Protein AF-A0A1F4B7Y0-F1 (afdb_monomer)

Secondary structure (DSSP, 8-state):
--HHHHHHHHHHHHHHHHHHHHHHHHHHTT-TTS---HHHHHHHHHHHHHHIIIIIHHHIIIIIIHHHHHH-GGGHHHHHHHHHHHHHHHHHHHHHHHHHHHHHHHTTTTHHHHHHHHHHHHHHHHHHHHHIIIIIHHHHHHH--HHHHHHHHHHHTTTT-HHHHHHHHHHHHHHHHHHHHSBTTTSSBPPTTSPP-

Sequence (197 aa):
MNRAIRILRDEHRSLAAVLHGLRHLAKASQDAHARPRFEVFRAMLRYIDEFPERLHHPKEDAYLFERLAARAPETAALIESLRAEHVESPQRVRQVERALDEYERCWPLWSGPFIAVVEDYAEFHRRHMQREELEVLPAAERALTAGDWRAIEEAFAGNEDPIADLREQDLAQLYTRIVSIAPAPIGLGARWDQSPG

Radius of gyration: 18.6 Å; Cα contacts (8 Å, |Δi|>4): 177; chains: 1; bounding box: 43×29×55 Å

pLDDT: mean 93.49, std 8.86, range [43.0, 98.69]

Foldseek 3Di:
DFLLLVLLVVLLVLLLLLLVLLLVVLVVLLPLLFHDPLVLNVLSLVLNQCSCLPANVVLCLVQQLVQLCVQPVVCVVVSVVLVVLSVCLNVLSVLLVVLSVVVNVDPPPSSVVNSVSSVVSSVSSVVSSCCCNPPRVVSCVVGPDPVSSVRSNCVNVCVPPPVNVVSVVVSVVSSVVSQDCRDPPSHVHDGRNDDDD

Structure (mmCIF, N/CA/C/O backbone):
data_AF-A0A1F4B7Y0-F1
#
_entry.id   AF-A0A1F4B7Y0-F1
#
loop_
_atom_site.group_PDB
_atom_site.id
_atom_site.type_symbol
_atom_site.label_atom_id
_atom_site.label_alt_id
_atom_site.label_comp_id
_atom_site.label_asym_id
_atom_site.label_entity_id
_atom_site.label_seq_id
_atom_site.pdbx_PDB_ins_code
_atom_site.Cartn_x
_atom_site.Cartn_y
_atom_site.Cartn_z
_atom_site.occupancy
_atom_site.B_iso_or_equiv
_atom_site.auth_seq_id
_atom_site.auth_comp_id
_atom_site.auth_asym_id
_atom_site.auth_atom_id
_atom_site.pdbx_PDB_model_num
ATOM 1 N N . MET A 1 1 ? -8.414 -14.602 17.708 1.00 63.28 1 MET A N 1
ATOM 2 C CA . MET A 1 1 ? -7.979 -13.489 16.839 1.00 63.28 1 MET A CA 1
ATOM 3 C C . MET A 1 1 ? -9.212 -12.906 16.168 1.00 63.28 1 MET A C 1
ATOM 5 O O . MET A 1 1 ? -9.961 -13.673 15.570 1.00 63.28 1 MET A O 1
ATOM 9 N N . ASN A 1 2 ? -9.452 -11.605 16.348 1.00 87.06 2 ASN A N 1
ATOM 10 C CA . ASN A 1 2 ? -10.608 -10.877 15.808 1.00 87.06 2 ASN A CA 1
ATOM 11 C C . ASN A 1 2 ? -10.678 -10.989 14.264 1.00 87.06 2 ASN A C 1
ATOM 13 O O . ASN A 1 2 ? -9.632 -11.110 13.616 1.00 87.06 2 ASN A O 1
ATOM 17 N N . ARG A 1 3 ? -11.878 -11.024 13.658 1.00 92.25 3 ARG A N 1
ATOM 18 C CA . ARG A 1 3 ? -12.019 -11.181 12.196 1.00 92.25 3 ARG A CA 1
ATOM 19 C C . ARG A 1 3 ? -11.550 -9.934 11.444 1.00 92.25 3 ARG A C 1
ATOM 21 O O . ARG A 1 3 ? -10.865 -10.108 10.443 1.00 92.25 3 ARG A O 1
ATOM 28 N N . ALA A 1 4 ? -11.832 -8.730 11.937 1.00 92.94 4 ALA A N 1
ATOM 29 C CA . ALA A 1 4 ? -11.382 -7.484 11.314 1.00 92.94 4 ALA A CA 1
ATOM 30 C C . ALA A 1 4 ? -9.850 -7.394 11.271 1.00 92.94 4 ALA A C 1
ATOM 32 O O . ALA A 1 4 ? -9.280 -7.098 10.230 1.00 92.94 4 ALA A O 1
ATOM 33 N N . ILE A 1 5 ? -9.173 -7.781 12.360 1.00 94.88 5 ILE A N 1
ATOM 34 C CA . ILE A 1 5 ? -7.700 -7.854 12.407 1.00 94.88 5 ILE A CA 1
ATOM 35 C C . ILE A 1 5 ? -7.143 -8.813 11.347 1.00 94.88 5 ILE A C 1
ATOM 37 O O . ILE A 1 5 ? -6.091 -8.556 10.766 1.00 94.88 5 ILE A O 1
ATOM 41 N N . ARG A 1 6 ? -7.821 -9.943 11.105 1.00 95.00 6 ARG A N 1
ATOM 42 C CA . ARG A 1 6 ? -7.417 -10.864 10.035 1.00 95.00 6 ARG A CA 1
ATOM 43 C C . ARG A 1 6 ? -7.575 -10.220 8.666 1.00 95.00 6 ARG A C 1
ATOM 45 O O . ARG A 1 6 ? -6.632 -10.288 7.898 1.00 95.00 6 ARG A O 1
ATOM 52 N N . ILE A 1 7 ? -8.715 -9.583 8.402 1.00 93.19 7 ILE A N 1
ATOM 53 C CA . ILE A 1 7 ? -8.966 -8.890 7.132 1.00 93.19 7 ILE A CA 1
ATOM 54 C C . ILE A 1 7 ? -7.867 -7.848 6.880 1.00 93.19 7 ILE A C 1
ATOM 56 O O . ILE A 1 7 ? -7.184 -7.960 5.872 1.00 93.19 7 ILE A O 1
ATOM 60 N N . LEU A 1 8 ? -7.586 -6.960 7.840 1.00 94.50 8 LEU A N 1
ATOM 61 C CA . LEU A 1 8 ? -6.505 -5.964 7.736 1.00 94.50 8 LEU A CA 1
ATOM 62 C C . LEU A 1 8 ? -5.151 -6.582 7.397 1.00 94.50 8 LEU A C 1
ATOM 64 O O . LEU A 1 8 ? -4.490 -6.195 6.441 1.00 94.50 8 LEU A O 1
ATOM 68 N N . ARG A 1 9 ? -4.747 -7.614 8.144 1.00 95.88 9 ARG A N 1
ATOM 69 C CA . ARG A 1 9 ? -3.474 -8.297 7.887 1.00 95.88 9 ARG A CA 1
ATOM 70 C C . ARG A 1 9 ? -3.445 -8.987 6.527 1.00 95.88 9 ARG A C 1
ATOM 72 O O . ARG A 1 9 ? -2.370 -9.169 5.962 1.00 95.88 9 ARG A O 1
ATOM 79 N N . ASP A 1 10 ? -4.577 -9.463 6.026 1.00 95.25 10 ASP A N 1
ATOM 80 C CA . ASP A 1 10 ? -4.673 -10.095 4.709 1.00 95.25 10 ASP A CA 1
ATOM 81 C C . ASP A 1 10 ? -4.554 -9.038 3.593 1.00 95.25 10 ASP A C 1
ATOM 83 O O . ASP A 1 10 ? -3.842 -9.260 2.605 1.00 95.25 10 ASP A O 1
ATOM 87 N N . GLU A 1 11 ? -5.163 -7.867 3.792 1.00 95.25 11 GLU A N 1
ATOM 88 C CA . GLU A 1 11 ? -5.025 -6.684 2.935 1.00 95.25 11 GLU A CA 1
ATOM 89 C C . GLU A 1 11 ? -3.561 -6.198 2.899 1.00 95.25 11 GLU A C 1
ATOM 91 O O . GLU A 1 11 ? -2.975 -6.112 1.814 1.00 95.25 11 GLU A O 1
ATOM 96 N N . HIS A 1 12 ? -2.913 -6.030 4.061 1.00 97.50 12 HIS A N 1
ATOM 97 C CA . HIS A 1 12 ? -1.488 -5.674 4.166 1.00 97.50 12 HIS A CA 1
ATOM 98 C C . HIS A 1 12 ? -0.581 -6.663 3.443 1.00 97.50 12 HIS A C 1
ATOM 100 O O . HIS A 1 12 ? 0.327 -6.267 2.712 1.00 97.50 12 HIS A O 1
ATOM 106 N N . ARG A 1 13 ? -0.812 -7.972 3.613 1.00 96.94 13 ARG A N 1
ATOM 107 C CA . ARG A 1 13 ? -0.008 -8.994 2.925 1.00 96.94 13 ARG A CA 1
ATOM 108 C C . ARG A 1 13 ? -0.146 -8.897 1.412 1.00 96.94 13 ARG A C 1
ATOM 110 O O . ARG A 1 13 ? 0.847 -9.077 0.707 1.00 96.94 13 ARG A O 1
ATOM 117 N N . SER A 1 14 ? -1.344 -8.601 0.919 1.00 95.00 14 SER A N 1
ATOM 118 C CA . SER A 1 14 ? -1.597 -8.441 -0.515 1.00 95.00 14 SER A CA 1
ATOM 11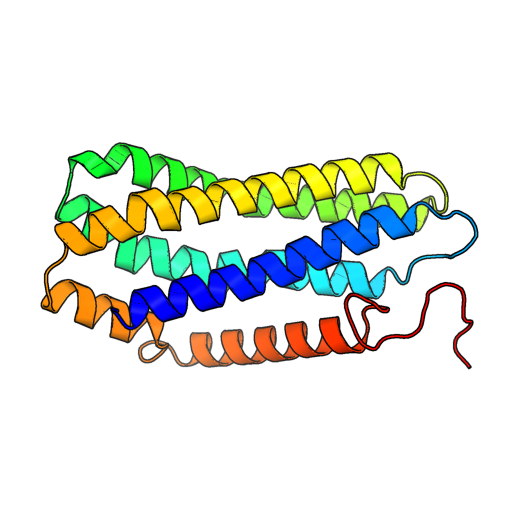9 C C . SER A 1 14 ? -0.870 -7.213 -1.068 1.00 95.00 14 SER A C 1
ATOM 121 O O . SER A 1 14 ? -0.152 -7.327 -2.066 1.00 95.00 14 SER A O 1
ATOM 123 N N . LEU A 1 15 ? -0.964 -6.070 -0.381 1.00 96.88 15 LEU A N 1
ATOM 124 C CA . LEU A 1 15 ? -0.243 -4.848 -0.747 1.00 96.88 15 LEU A CA 1
ATOM 125 C C . LEU A 1 15 ? 1.281 -5.046 -0.686 1.00 96.88 15 LEU A C 1
ATOM 127 O O . LEU A 1 15 ? 1.991 -4.744 -1.647 1.00 96.88 15 LEU A O 1
ATOM 131 N N . ALA A 1 16 ? 1.786 -5.640 0.397 1.00 97.75 16 ALA A N 1
ATOM 132 C CA . ALA A 1 16 ? 3.202 -5.945 0.577 1.00 97.75 16 ALA A CA 1
ATOM 133 C C . ALA A 1 16 ? 3.749 -6.874 -0.519 1.00 97.75 16 ALA A C 1
ATOM 135 O O . ALA A 1 16 ? 4.883 -6.685 -0.965 1.00 97.75 16 ALA A O 1
ATOM 136 N N . ALA A 1 17 ? 2.960 -7.844 -0.993 1.00 97.44 17 ALA A N 1
ATOM 137 C CA . ALA A 1 17 ? 3.357 -8.728 -2.087 1.00 97.44 17 ALA A CA 1
ATOM 138 C C . ALA A 1 17 ? 3.542 -7.962 -3.409 1.00 97.44 17 ALA A C 1
ATOM 140 O O . ALA A 1 17 ? 4.557 -8.149 -4.087 1.00 97.44 17 ALA A O 1
ATOM 141 N N . VAL A 1 18 ? 2.613 -7.062 -3.756 1.00 98.25 18 VAL A N 1
ATOM 142 C CA . VAL A 1 18 ? 2.733 -6.238 -4.973 1.00 98.25 18 VAL A CA 1
ATOM 143 C C . VAL A 1 18 ? 3.900 -5.258 -4.857 1.00 98.25 18 VAL A C 1
ATOM 145 O O . VAL A 1 18 ? 4.694 -5.157 -5.790 1.00 98.25 18 VAL A O 1
ATOM 148 N N . LEU A 1 19 ? 4.075 -4.606 -3.703 1.00 98.38 19 LEU A N 1
ATOM 149 C CA . LEU A 1 19 ? 5.217 -3.722 -3.436 1.00 98.38 19 LEU A CA 1
ATOM 150 C C . LEU A 1 19 ? 6.555 -4.462 -3.540 1.00 98.38 19 LEU A C 1
ATOM 152 O O . LEU A 1 19 ? 7.506 -3.959 -4.141 1.00 98.38 19 LEU A O 1
ATOM 156 N N . HIS A 1 20 ? 6.638 -5.670 -2.982 1.00 98.06 20 HIS A N 1
ATOM 157 C CA . HIS A 1 20 ? 7.825 -6.511 -3.093 1.00 98.06 20 HIS A CA 1
ATOM 158 C C . HIS A 1 20 ? 8.133 -6.852 -4.555 1.00 98.06 20 HIS A C 1
ATOM 160 O O . HIS A 1 20 ? 9.273 -6.690 -4.999 1.00 98.06 20 HIS A O 1
ATOM 166 N N . GLY A 1 21 ? 7.115 -7.270 -5.313 1.00 97.94 21 GLY A N 1
ATOM 167 C CA . GLY A 1 21 ? 7.251 -7.548 -6.738 1.00 97.94 21 GLY A CA 1
ATOM 168 C C . GLY A 1 21 ? 7.694 -6.322 -7.535 1.00 97.94 21 GLY A C 1
ATOM 169 O O . GLY A 1 21 ? 8.621 -6.423 -8.335 1.00 97.94 21 GLY A O 1
ATOM 170 N N . LEU A 1 22 ? 7.102 -5.155 -7.271 1.00 98.50 22 LEU A N 1
ATOM 171 C CA . LEU A 1 22 ? 7.456 -3.898 -7.927 1.00 98.50 22 LEU A CA 1
ATOM 172 C C . LEU A 1 22 ? 8.929 -3.543 -7.694 1.00 98.50 22 LEU A C 1
ATOM 174 O O . LEU A 1 22 ? 9.648 -3.280 -8.656 1.00 98.50 22 LEU A O 1
ATOM 178 N N . ARG A 1 23 ? 9.408 -3.606 -6.445 1.00 98.44 23 ARG A N 1
ATOM 179 C CA . ARG A 1 23 ? 10.827 -3.381 -6.108 1.00 98.44 23 ARG A CA 1
ATOM 180 C C . ARG A 1 23 ? 11.751 -4.360 -6.819 1.00 98.44 23 ARG A C 1
ATOM 182 O O . ARG A 1 23 ? 12.793 -3.966 -7.343 1.00 98.44 23 ARG A O 1
ATOM 189 N N . HIS A 1 24 ? 11.384 -5.641 -6.822 1.00 97.69 24 HIS A N 1
ATOM 190 C CA . HIS A 1 24 ? 12.176 -6.685 -7.462 1.00 97.69 24 HIS A CA 1
ATOM 191 C C . HIS A 1 24 ? 12.304 -6.435 -8.967 1.00 97.69 24 HIS A C 1
ATOM 193 O O . HIS A 1 24 ? 13.414 -6.427 -9.499 1.00 97.69 24 HIS A O 1
ATOM 199 N N . LEU A 1 25 ? 11.183 -6.177 -9.643 1.00 97.38 25 LEU A N 1
ATOM 200 C CA . LEU A 1 25 ? 11.169 -5.904 -11.076 1.00 97.38 25 LEU A CA 1
ATOM 201 C C . LEU A 1 25 ? 11.864 -4.579 -11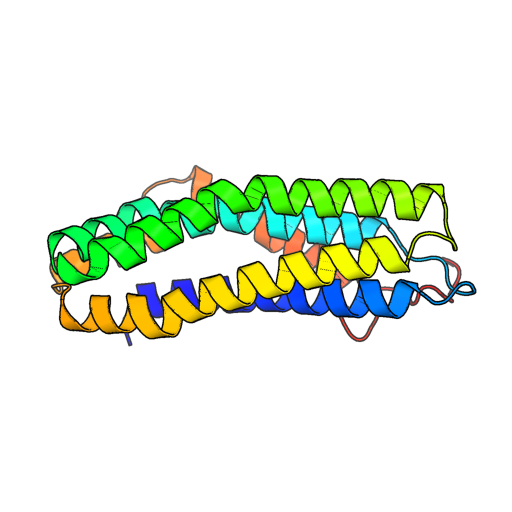.403 1.00 97.38 25 LEU A C 1
ATOM 203 O O . LEU A 1 25 ? 12.652 -4.537 -12.341 1.00 97.38 25 LEU A O 1
ATOM 207 N N . ALA A 1 26 ? 11.667 -3.519 -10.618 1.00 97.56 26 ALA A N 1
ATOM 208 C CA . ALA A 1 26 ? 12.376 -2.258 -10.829 1.00 97.56 26 ALA A CA 1
ATOM 209 C C . ALA A 1 26 ? 13.897 -2.475 -10.795 1.00 97.56 26 ALA A C 1
ATOM 211 O O . ALA A 1 26 ? 14.600 -2.052 -11.710 1.00 97.56 26 ALA A O 1
ATOM 212 N N . LYS A 1 27 ? 14.411 -3.231 -9.819 1.00 96.81 27 LYS A N 1
ATOM 213 C CA . LYS A 1 27 ? 15.839 -3.587 -9.761 1.00 96.81 27 LYS A CA 1
ATOM 214 C C . LYS A 1 27 ? 16.283 -4.440 -10.944 1.00 96.81 27 LYS A C 1
ATOM 216 O O . LYS A 1 27 ? 17.338 -4.174 -11.508 1.00 96.81 27 LYS A O 1
ATOM 221 N N . ALA A 1 28 ? 15.495 -5.436 -11.342 1.00 94.75 28 ALA A N 1
ATOM 222 C CA . ALA A 1 28 ? 15.808 -6.261 -12.509 1.00 94.75 28 ALA A CA 1
ATOM 223 C C . ALA A 1 28 ? 15.838 -5.439 -13.811 1.00 94.75 28 ALA A C 1
ATOM 225 O O . ALA A 1 28 ? 16.605 -5.755 -14.716 1.00 94.75 28 ALA A O 1
ATOM 226 N N . SER A 1 29 ? 15.034 -4.372 -13.902 1.00 94.56 29 SER A N 1
ATOM 227 C CA . SER A 1 29 ? 14.884 -3.558 -15.118 1.00 94.56 29 SER A CA 1
ATOM 228 C C . SER A 1 29 ? 16.143 -2.790 -15.513 1.00 94.56 29 SER A C 1
ATOM 230 O O . SER A 1 29 ? 16.285 -2.384 -16.661 1.00 94.56 29 SER A O 1
ATOM 232 N N . GLN A 1 30 ? 17.105 -2.643 -14.598 1.00 93.88 30 GLN A N 1
ATOM 233 C CA . GLN A 1 30 ? 18.372 -1.972 -14.888 1.00 93.88 30 GLN A CA 1
ATOM 234 C C . GLN A 1 30 ? 19.226 -2.674 -15.959 1.00 93.88 30 GLN A C 1
ATOM 236 O O . GLN A 1 30 ? 20.173 -2.064 -16.453 1.00 93.88 30 GLN A O 1
ATOM 241 N N . ASP A 1 31 ? 18.923 -3.930 -16.310 1.00 92.50 31 ASP A N 1
ATOM 242 C CA . ASP A 1 31 ? 19.586 -4.629 -17.411 1.00 92.50 31 ASP A CA 1
ATOM 243 C C . ASP A 1 31 ? 19.258 -3.966 -18.762 1.00 92.50 31 ASP A C 1
ATOM 245 O O . ASP A 1 31 ? 18.151 -4.065 -19.295 1.00 92.50 31 ASP A O 1
ATOM 249 N N . ALA A 1 32 ? 20.258 -3.304 -19.345 1.00 89.38 32 ALA A N 1
ATOM 250 C CA . ALA A 1 32 ? 20.135 -2.601 -20.618 1.00 89.38 32 ALA A CA 1
ATOM 251 C C . ALA A 1 32 ? 19.923 -3.533 -21.828 1.00 89.38 32 ALA A C 1
ATOM 253 O O . ALA A 1 32 ? 19.604 -3.049 -22.915 1.00 89.38 32 ALA A O 1
ATOM 254 N N . HIS A 1 33 ? 20.092 -4.848 -21.667 1.00 90.44 33 HIS A N 1
ATOM 255 C CA . HIS A 1 33 ? 19.902 -5.834 -22.733 1.00 90.44 33 HIS A CA 1
ATOM 256 C C . HIS A 1 33 ? 18.503 -6.461 -22.743 1.00 90.44 33 HIS A C 1
ATOM 258 O O . HIS A 1 33 ? 18.129 -7.085 -23.736 1.00 90.44 33 HIS A O 1
ATOM 264 N N . ALA A 1 34 ? 17.713 -6.269 -21.684 1.00 89.69 34 ALA A N 1
ATOM 265 C CA . ALA A 1 34 ? 16.386 -6.854 -21.541 1.00 89.69 34 ALA A CA 1
ATOM 266 C C . ALA A 1 34 ? 15.347 -5.749 -21.316 1.00 89.69 34 ALA A C 1
ATOM 268 O O . ALA A 1 34 ? 15.133 -5.290 -20.194 1.00 89.69 34 ALA A O 1
ATOM 269 N N . ARG A 1 35 ? 14.686 -5.306 -22.395 1.00 92.81 35 ARG A N 1
ATOM 270 C CA . ARG A 1 35 ? 13.691 -4.231 -22.300 1.00 92.81 35 ARG A CA 1
ATOM 271 C C . ARG A 1 35 ? 12.516 -4.662 -21.411 1.00 92.81 35 ARG A C 1
ATOM 273 O O . ARG A 1 35 ? 11.850 -5.644 -21.746 1.00 92.81 35 ARG A O 1
ATOM 280 N N . PRO A 1 36 ? 12.204 -3.925 -20.330 1.00 93.81 36 PRO A N 1
ATOM 281 C CA . PRO A 1 36 ? 11.102 -4.281 -19.458 1.00 93.81 36 PRO A CA 1
ATOM 282 C C . PRO A 1 36 ? 9.755 -4.197 -20.162 1.00 93.81 36 PRO A C 1
ATOM 284 O O . PRO A 1 36 ? 9.511 -3.336 -21.009 1.00 93.81 36 PRO A O 1
ATOM 287 N N . ARG A 1 37 ? 8.845 -5.065 -19.732 1.00 93.88 37 ARG A N 1
ATOM 288 C CA . ARG A 1 37 ? 7.422 -4.990 -20.063 1.00 93.88 37 ARG A CA 1
ATOM 289 C C . ARG A 1 37 ? 6.742 -3.946 -19.179 1.00 93.88 37 ARG A C 1
ATOM 291 O O . ARG A 1 37 ? 6.296 -4.252 -18.071 1.00 93.88 37 ARG A O 1
ATOM 298 N N . PHE A 1 38 ? 6.727 -2.695 -19.638 1.00 95.88 38 PHE A N 1
ATOM 299 C CA . PHE A 1 38 ? 6.224 -1.543 -18.879 1.00 95.88 38 PHE A CA 1
ATOM 300 C C . PHE A 1 38 ? 4.738 -1.650 -18.504 1.00 95.88 38 PHE A C 1
ATOM 302 O O . PHE A 1 38 ? 4.304 -1.077 -17.505 1.00 95.88 38 PHE A O 1
ATOM 309 N N . GLU A 1 39 ? 3.954 -2.442 -19.234 1.00 96.56 39 GLU A N 1
ATO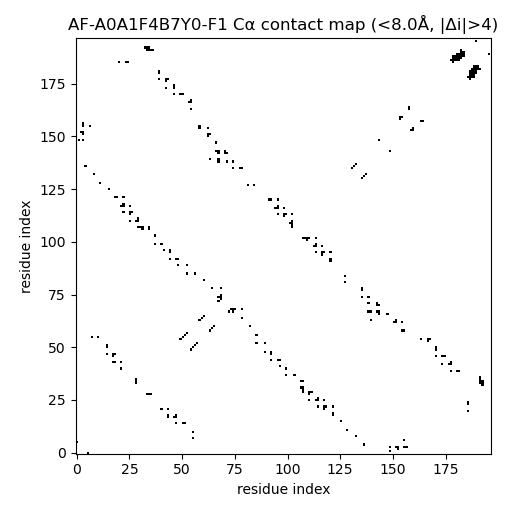M 310 C CA . GLU A 1 39 ? 2.574 -2.777 -18.885 1.00 96.56 39 GLU A CA 1
ATOM 311 C C . GLU A 1 39 ? 2.446 -3.527 -17.549 1.00 96.56 39 GLU A C 1
ATOM 313 O O . GLU A 1 39 ? 1.438 -3.363 -16.859 1.00 96.56 39 GLU A O 1
ATOM 318 N N . VAL A 1 40 ? 3.465 -4.301 -17.148 1.00 97.56 40 VAL A N 1
ATOM 319 C CA . VAL A 1 40 ? 3.497 -4.978 -15.842 1.00 97.56 40 VAL A CA 1
ATOM 320 C C . VAL A 1 40 ? 3.601 -3.940 -14.730 1.00 97.56 40 VAL A C 1
ATOM 322 O O . VAL A 1 40 ? 2.811 -3.969 -13.789 1.00 97.56 40 VAL A O 1
ATOM 325 N N . PHE A 1 41 ? 4.524 -2.983 -14.870 1.00 98.31 41 PHE A N 1
ATOM 326 C CA . PHE A 1 41 ? 4.676 -1.892 -13.911 1.00 98.31 41 PHE A CA 1
ATOM 327 C C . PHE A 1 41 ? 3.399 -1.065 -13.807 1.00 98.31 41 PHE A C 1
ATOM 329 O O . PHE A 1 41 ? 2.929 -0.835 -12.702 1.00 98.31 41 PHE A O 1
ATOM 336 N N . ARG A 1 42 ? 2.773 -0.701 -14.932 1.00 98.31 42 ARG A N 1
ATOM 337 C CA . ARG A 1 42 ? 1.493 0.028 -14.921 1.00 98.31 42 ARG A CA 1
ATOM 338 C C . ARG A 1 42 ? 0.389 -0.722 -14.181 1.00 98.31 42 ARG A C 1
ATOM 340 O O . ARG A 1 42 ? -0.350 -0.108 -13.422 1.00 98.31 42 ARG A O 1
ATOM 347 N N . ALA A 1 43 ? 0.279 -2.037 -14.377 1.00 98.25 43 ALA A N 1
ATOM 348 C CA . ALA A 1 43 ? -0.702 -2.841 -13.654 1.00 98.25 43 ALA A CA 1
ATOM 349 C C . ALA A 1 43 ? -0.431 -2.841 -12.139 1.00 98.25 43 ALA A C 1
ATOM 351 O O . ALA A 1 43 ? -1.366 -2.682 -11.358 1.00 98.25 43 ALA A O 1
ATOM 352 N N . MET A 1 44 ? 0.837 -2.962 -11.731 1.00 98.56 44 MET A N 1
ATOM 353 C CA . MET A 1 44 ? 1.243 -2.888 -10.323 1.00 98.56 44 MET A CA 1
ATOM 354 C C . MET A 1 44 ? 0.992 -1.507 -9.713 1.00 98.56 44 MET A C 1
ATOM 356 O O . MET A 1 44 ? 0.439 -1.436 -8.621 1.00 98.56 44 MET A O 1
ATOM 360 N N . LEU A 1 45 ? 1.346 -0.425 -10.416 1.00 98.19 45 LEU A N 1
ATOM 361 C CA . LEU A 1 45 ? 1.104 0.950 -9.967 1.00 98.19 45 LEU A CA 1
ATOM 362 C C . LEU A 1 45 ? -0.387 1.230 -9.799 1.00 98.19 45 LEU A C 1
ATOM 364 O O . LEU A 1 45 ? -0.795 1.760 -8.775 1.00 98.19 45 LEU A O 1
ATOM 368 N N . ARG A 1 46 ? -1.213 0.773 -10.745 1.00 97.75 46 ARG A N 1
ATOM 369 C CA . ARG A 1 46 ? -2.669 0.864 -10.621 1.00 97.75 46 ARG A CA 1
ATOM 370 C C . ARG A 1 46 ? -3.183 0.142 -9.372 1.00 97.75 46 ARG A C 1
ATOM 372 O O . ARG A 1 46 ? -4.069 0.651 -8.702 1.00 97.75 46 ARG A O 1
ATOM 379 N N . TYR A 1 47 ? -2.642 -1.034 -9.052 1.00 97.94 47 TYR A N 1
ATOM 380 C CA . TYR A 1 47 ? -3.058 -1.771 -7.859 1.00 97.94 47 TYR A CA 1
ATOM 381 C C . TYR A 1 47 ? -2.663 -1.046 -6.567 1.00 97.94 47 TYR A C 1
ATOM 383 O O . TYR A 1 47 ? -3.495 -0.922 -5.676 1.00 97.94 47 TYR A O 1
ATOM 391 N N . ILE A 1 48 ? -1.420 -0.566 -6.458 1.00 96.69 48 ILE A N 1
ATOM 392 C CA . ILE A 1 48 ? -0.938 0.119 -5.245 1.00 96.69 48 ILE A CA 1
ATOM 393 C C . ILE A 1 48 ? -1.462 1.558 -5.113 1.00 96.69 48 ILE A C 1
ATOM 395 O O . ILE A 1 48 ? -1.365 2.120 -4.034 1.00 96.69 48 ILE A O 1
ATOM 399 N N . ASP A 1 49 ? -2.020 2.145 -6.174 1.00 95.62 49 ASP A N 1
ATOM 400 C CA . ASP A 1 49 ? -2.813 3.379 -6.102 1.00 95.62 49 ASP A CA 1
ATOM 401 C C . ASP A 1 49 ? -4.250 3.074 -5.655 1.00 95.62 49 ASP A C 1
ATOM 403 O O . ASP A 1 49 ? -4.733 3.576 -4.647 1.00 95.62 49 ASP A O 1
ATOM 407 N N . GLU A 1 50 ? -4.951 2.191 -6.369 1.00 94.94 50 GLU A N 1
ATOM 408 C CA . GLU A 1 50 ? -6.384 2.011 -6.145 1.00 94.94 50 GLU A CA 1
ATOM 409 C C . GLU A 1 50 ? -6.714 1.219 -4.875 1.00 94.94 50 GLU A C 1
ATOM 411 O O . GLU A 1 50 ? -7.712 1.517 -4.221 1.00 94.94 50 GLU A O 1
ATOM 416 N N . PHE A 1 51 ? -5.928 0.198 -4.520 1.00 94.81 51 PHE A N 1
ATOM 417 C CA . PHE A 1 51 ? -6.257 -0.662 -3.382 1.00 94.81 51 PHE A CA 1
ATOM 418 C C . PHE A 1 51 ? -6.179 0.078 -2.037 1.00 94.81 51 PHE A C 1
ATOM 420 O O . PHE A 1 51 ? -7.177 0.038 -1.307 1.00 94.81 51 PHE A O 1
ATOM 427 N N . PRO A 1 52 ? -5.079 0.790 -1.704 1.00 93.88 52 PRO A N 1
ATOM 428 C CA . PRO A 1 52 ? -5.009 1.532 -0.451 1.00 93.88 52 PRO A CA 1
ATOM 429 C C . PRO A 1 52 ? -6.108 2.594 -0.353 1.00 93.88 52 PRO A C 1
ATOM 431 O O . PRO A 1 52 ? -6.880 2.616 0.600 1.00 93.88 52 PRO A O 1
ATOM 434 N N . GLU A 1 53 ? -6.262 3.404 -1.402 1.00 93.06 53 GLU A N 1
ATOM 435 C CA . GLU A 1 53 ? -7.107 4.600 -1.365 1.00 93.06 53 GLU A CA 1
ATOM 436 C C . GLU A 1 53 ? -8.608 4.310 -1.463 1.00 93.06 53 GLU A C 1
ATOM 438 O O . GLU A 1 53 ? -9.430 5.069 -0.948 1.00 93.06 53 GLU A O 1
ATOM 443 N N . ARG A 1 54 ? -9.006 3.231 -2.149 1.00 90.38 54 ARG A N 1
ATOM 444 C CA . ARG A 1 54 ? -10.431 2.947 -2.406 1.00 90.38 54 ARG A CA 1
ATOM 445 C C . ARG A 1 54 ? -11.027 1.912 -1.471 1.00 90.38 54 ARG A C 1
ATOM 447 O O . ARG A 1 54 ? -12.256 1.862 -1.370 1.00 90.38 54 ARG A O 1
ATOM 454 N N . LEU A 1 55 ? -10.192 1.073 -0.862 1.00 89.81 55 LEU A N 1
ATOM 455 C CA . LEU A 1 55 ? -10.637 -0.041 -0.032 1.00 89.81 55 LEU A CA 1
ATOM 456 C C . LEU A 1 55 ? -10.030 0.003 1.364 1.00 89.81 55 LEU A C 1
ATOM 458 O O . LEU A 1 55 ? -10.782 -0.073 2.324 1.00 89.81 55 LEU A O 1
ATOM 462 N N . HIS A 1 56 ? -8.713 0.129 1.490 1.00 93.06 56 HIS A N 1
ATOM 463 C CA . HIS A 1 56 ? -8.032 -0.076 2.767 1.00 93.06 56 HIS A CA 1
ATOM 464 C C . HIS A 1 56 ? -8.128 1.139 3.711 1.00 93.06 56 HIS A C 1
ATOM 466 O O . HIS A 1 56 ? -8.859 1.078 4.703 1.00 93.06 56 HIS A O 1
ATOM 472 N N . HIS A 1 57 ? -7.521 2.276 3.349 1.00 95.38 57 HIS A N 1
ATOM 473 C CA . HIS A 1 57 ? -7.484 3.476 4.194 1.00 95.38 57 HIS A CA 1
ATOM 474 C C . HIS A 1 57 ? -8.888 3.975 4.589 1.00 95.38 57 HIS A C 1
ATOM 476 O O . HIS A 1 57 ? -9.090 4.296 5.761 1.00 95.38 57 HIS A O 1
ATOM 482 N N . PRO A 1 58 ? -9.914 3.995 3.701 1.00 93.38 58 PRO A N 1
ATOM 483 C CA . PRO A 1 58 ? -11.256 4.420 4.105 1.00 93.38 58 PRO A CA 1
ATOM 484 C C . PRO A 1 58 ? -11.866 3.547 5.208 1.00 93.38 58 PRO A C 1
ATOM 486 O O . PRO A 1 58 ? -12.570 4.063 6.080 1.00 93.38 58 PRO A O 1
ATOM 489 N N . LYS A 1 59 ? -11.603 2.231 5.184 1.00 91.81 59 LYS A N 1
ATOM 490 C CA . LYS A 1 59 ? -12.084 1.297 6.210 1.00 91.81 59 LYS A CA 1
ATOM 491 C C . LYS A 1 59 ? -11.396 1.577 7.548 1.00 91.81 59 LYS A C 1
ATOM 493 O O . LYS A 1 59 ? -12.066 1.659 8.582 1.00 91.81 59 LYS A O 1
ATOM 498 N N . GLU A 1 60 ? -10.083 1.767 7.540 1.00 95.94 60 GLU A N 1
ATOM 499 C CA . GLU A 1 60 ? -9.313 2.080 8.745 1.00 95.94 60 GLU A CA 1
ATOM 500 C C . GLU A 1 60 ? -9.712 3.417 9.349 1.00 95.94 60 GLU A C 1
ATOM 502 O O . GLU A 1 60 ? -10.101 3.468 10.520 1.00 95.94 60 GLU A O 1
ATOM 507 N N . ASP A 1 61 ? -9.713 4.468 8.531 1.00 96.69 61 ASP A N 1
ATOM 508 C CA . ASP A 1 61 ? -10.005 5.825 8.962 1.00 96.69 61 ASP A CA 1
ATOM 509 C C . ASP A 1 61 ? -11.394 5.931 9.569 1.00 96.69 61 ASP A C 1
ATOM 511 O O . ASP A 1 61 ? -11.523 6.468 10.669 1.00 96.69 61 ASP A O 1
ATOM 515 N N . ALA A 1 62 ? -12.422 5.425 8.881 1.00 94.38 62 ALA A N 1
ATOM 516 C CA . ALA A 1 62 ? -13.813 5.617 9.284 1.00 94.38 62 ALA A CA 1
ATOM 517 C C . ALA A 1 62 ? -14.256 4.682 10.417 1.00 94.38 62 ALA A C 1
ATOM 519 O O . ALA A 1 62 ? -15.140 5.042 11.202 1.00 94.38 62 ALA A O 1
ATOM 520 N N . TYR A 1 63 ? -13.676 3.480 10.518 1.00 95.00 63 TYR A N 1
ATOM 521 C CA . TYR A 1 63 ? -14.185 2.467 11.442 1.00 95.00 63 TYR A CA 1
ATOM 522 C C . TYR A 1 63 ? -13.234 2.130 12.581 1.00 95.00 63 TYR A C 1
ATOM 524 O O . TYR A 1 63 ? -13.691 2.095 13.729 1.00 95.00 63 TYR A O 1
ATOM 532 N N . LEU A 1 64 ? -11.951 1.900 12.295 1.00 97.12 64 LEU A N 1
ATOM 533 C CA . LEU A 1 64 ? -10.968 1.510 13.304 1.00 97.12 64 LEU A CA 1
ATOM 534 C C . LEU A 1 64 ? -10.418 2.730 14.052 1.00 97.12 64 LEU A C 1
ATOM 536 O O . LEU A 1 64 ? -10.513 2.787 15.279 1.00 97.12 64 LEU A O 1
ATOM 540 N N . PHE A 1 65 ? -9.884 3.711 13.324 1.00 98.12 65 PHE A N 1
ATOM 541 C CA . PHE A 1 65 ? -9.213 4.881 13.889 1.00 98.12 65 PHE A CA 1
ATOM 542 C C . PHE A 1 65 ? -10.185 5.775 14.663 1.00 98.12 65 PHE A C 1
ATOM 544 O O . PHE A 1 65 ? -9.892 6.118 15.807 1.00 98.12 65 PHE A O 1
ATOM 551 N N . GLU A 1 66 ? -11.372 6.070 14.115 1.00 95.75 66 GLU A N 1
ATOM 552 C CA . GLU A 1 66 ? -12.406 6.841 14.833 1.00 95.75 66 GLU A CA 1
ATOM 553 C C . GLU A 1 66 ? -12.743 6.219 16.199 1.00 95.75 66 GLU A C 1
ATOM 555 O O . GLU A 1 66 ? -12.766 6.894 17.232 1.00 95.75 66 GLU A O 1
ATOM 560 N N . ARG A 1 67 ? -12.979 4.901 16.234 1.00 97.19 67 ARG A N 1
ATOM 561 C CA . ARG A 1 67 ? -13.348 4.201 17.474 1.00 97.19 67 ARG A CA 1
ATOM 562 C C . ARG A 1 67 ? -12.182 4.130 18.447 1.00 97.19 67 ARG A C 1
ATOM 564 O O . ARG A 1 67 ? -12.393 4.293 19.649 1.00 97.19 67 ARG A O 1
ATOM 571 N N . LEU A 1 68 ? -10.970 3.892 17.949 1.00 98.19 68 LEU A N 1
ATOM 572 C CA . LEU A 1 68 ? -9.785 3.839 18.794 1.00 98.19 68 LEU A CA 1
ATOM 573 C C . LEU A 1 68 ? -9.508 5.199 19.440 1.00 98.19 68 LEU A C 1
ATOM 575 O O . LEU A 1 68 ? -9.349 5.249 20.657 1.00 98.19 68 LEU A O 1
ATOM 579 N N . ALA A 1 69 ? -9.549 6.292 18.675 1.00 96.50 69 ALA A N 1
ATOM 580 C CA . ALA A 1 69 ? -9.358 7.643 19.200 1.00 96.50 69 ALA A CA 1
ATOM 581 C C . ALA A 1 69 ? -10.388 7.991 20.290 1.00 96.50 69 ALA A C 1
ATOM 583 O O . ALA A 1 69 ? -10.043 8.605 21.301 1.00 96.50 69 ALA A O 1
ATOM 584 N N . ALA A 1 70 ? -11.642 7.554 20.124 1.00 96.62 70 ALA A N 1
ATOM 585 C CA . ALA A 1 70 ? -12.701 7.780 21.106 1.00 96.62 70 ALA A CA 1
ATOM 586 C C . ALA A 1 70 ? -12.532 6.957 22.399 1.00 96.62 70 ALA A C 1
ATOM 588 O O . ALA A 1 70 ? -12.927 7.410 23.475 1.00 96.62 70 ALA A O 1
ATOM 589 N N . ARG A 1 71 ? -11.985 5.736 22.311 1.00 97.62 71 ARG A N 1
ATOM 590 C CA . ARG A 1 71 ? -11.835 4.810 23.452 1.00 97.62 71 ARG A CA 1
ATOM 591 C C . ARG A 1 71 ? -10.486 4.923 24.162 1.00 97.62 71 ARG A C 1
ATOM 593 O O . ARG A 1 71 ? -10.421 4.626 25.351 1.00 97.62 71 ARG A O 1
ATOM 600 N N . ALA A 1 72 ? -9.445 5.340 23.448 1.00 97.94 72 ALA A N 1
ATOM 601 C CA . ALA A 1 72 ? -8.075 5.487 23.928 1.00 97.94 72 ALA A CA 1
ATOM 602 C C . ALA A 1 72 ? -7.478 6.821 23.435 1.00 97.94 72 ALA A C 1
ATOM 604 O O . ALA A 1 72 ? -6.686 6.829 22.484 1.00 97.94 72 ALA A O 1
ATOM 605 N N . PRO A 1 73 ? -7.849 7.964 24.047 1.00 97.06 73 PRO A N 1
ATOM 606 C CA . PRO A 1 73 ? -7.406 9.294 23.616 1.00 97.06 73 PRO A CA 1
ATOM 607 C C . PRO A 1 73 ? -5.882 9.471 23.556 1.00 97.06 73 PRO A C 1
ATOM 609 O O . PRO A 1 73 ? -5.385 10.305 22.802 1.00 97.06 73 PRO A O 1
ATOM 612 N N . GLU A 1 74 ? -5.116 8.675 24.305 1.00 97.31 74 GLU A N 1
ATOM 613 C CA . GLU A 1 74 ? -3.652 8.646 24.249 1.00 97.31 74 GLU A CA 1
ATOM 614 C C . GLU A 1 74 ? -3.095 8.238 22.872 1.00 97.31 74 GLU A C 1
ATOM 616 O O . GLU A 1 74 ? -1.947 8.547 22.558 1.00 97.31 74 GLU A O 1
ATOM 621 N N . THR A 1 75 ? -3.903 7.583 22.031 1.00 98.12 75 THR A N 1
ATOM 622 C CA . THR A 1 75 ? -3.536 7.185 20.661 1.00 98.12 75 THR A CA 1
ATOM 623 C C . THR A 1 75 ? -3.775 8.283 19.623 1.00 98.12 75 THR A C 1
ATOM 625 O O . THR A 1 75 ? -3.368 8.125 18.473 1.00 98.12 75 THR A O 1
ATOM 628 N N . ALA A 1 76 ? -4.385 9.415 19.998 1.00 96.06 76 ALA A N 1
ATOM 629 C CA . ALA A 1 76 ? -4.807 10.448 19.049 1.00 96.06 76 ALA A CA 1
ATOM 630 C C . ALA A 1 76 ? -3.656 10.984 18.179 1.00 96.06 76 ALA A C 1
ATOM 632 O O . ALA A 1 76 ? -3.824 11.150 16.977 1.00 96.06 76 ALA A O 1
ATOM 633 N N . ALA A 1 77 ? -2.467 11.193 18.756 1.00 97.44 77 ALA A N 1
ATOM 634 C CA . ALA A 1 77 ? -1.301 11.659 18.000 1.00 97.44 77 ALA A CA 1
ATOM 635 C C . ALA A 1 77 ? -0.781 10.615 16.992 1.00 97.44 77 ALA A C 1
ATOM 637 O O . ALA A 1 77 ? -0.334 10.977 15.904 1.00 97.44 77 ALA A O 1
ATOM 638 N N . LEU A 1 78 ? -0.850 9.325 17.341 1.00 97.88 78 LEU A N 1
ATOM 639 C CA . LEU A 1 78 ? -0.507 8.224 16.436 1.00 97.88 78 LEU A CA 1
ATOM 640 C C . LEU A 1 78 ? -1.493 8.178 15.262 1.00 97.88 78 LEU A C 1
ATOM 642 O O . LEU A 1 78 ? -1.061 8.156 14.114 1.00 97.88 78 LEU A O 1
ATOM 646 N N . ILE A 1 79 ? -2.794 8.229 15.556 1.00 98.38 79 ILE A N 1
ATOM 647 C CA . ILE A 1 79 ? -3.866 8.185 14.553 1.00 98.38 79 ILE A CA 1
ATOM 648 C C . ILE A 1 79 ? -3.791 9.383 13.604 1.00 98.38 79 ILE A C 1
ATOM 650 O O . ILE A 1 79 ? -3.850 9.200 12.393 1.00 98.38 79 ILE A O 1
ATOM 654 N N . GLU A 1 80 ? -3.608 10.597 14.126 1.00 98.12 80 GLU A N 1
ATOM 655 C CA . GLU A 1 80 ? -3.484 11.798 13.290 1.00 98.12 80 GLU A CA 1
ATOM 656 C C . GLU A 1 80 ? -2.268 11.711 12.358 1.00 98.12 80 GLU A C 1
ATOM 658 O O . GLU A 1 80 ? -2.340 12.058 11.181 1.00 98.12 80 GLU A O 1
ATOM 663 N N . SER A 1 81 ? -1.150 11.182 12.861 1.00 98.38 81 SER A N 1
ATOM 664 C CA . SER A 1 81 ? 0.036 10.950 12.040 1.00 98.38 81 SER A CA 1
ATOM 665 C C . SER A 1 81 ? -0.206 9.922 10.928 1.00 98.38 81 SER A C 1
ATOM 667 O O . SER A 1 81 ? 0.318 10.127 9.838 1.00 98.38 81 SER A O 1
ATOM 669 N N . LEU A 1 82 ? -0.962 8.847 11.174 1.00 98.50 82 LEU A N 1
ATOM 670 C CA . LEU A 1 82 ? -1.287 7.840 10.153 1.00 98.50 82 LEU A CA 1
ATOM 671 C C . LEU A 1 82 ? -2.272 8.385 9.110 1.00 98.50 82 LEU A C 1
ATOM 673 O O . LEU A 1 82 ? -2.056 8.206 7.917 1.00 98.50 82 LEU A O 1
ATOM 677 N N . ARG A 1 83 ? -3.274 9.168 9.527 1.00 98.19 83 ARG A N 1
ATOM 678 C CA . ARG A 1 83 ? -4.176 9.877 8.600 1.00 98.19 83 ARG A CA 1
ATOM 679 C C . ARG A 1 83 ? -3.422 10.842 7.689 1.00 98.19 83 ARG A C 1
ATOM 681 O O . ARG A 1 83 ? -3.717 10.936 6.500 1.00 98.19 83 ARG A O 1
ATOM 688 N N . ALA A 1 84 ? -2.425 11.548 8.221 1.00 98.25 84 ALA A N 1
ATOM 689 C CA . ALA A 1 84 ? -1.566 12.398 7.403 1.00 98.25 84 ALA A CA 1
ATOM 690 C C . ALA A 1 84 ? -0.762 11.584 6.369 1.00 98.25 84 ALA A C 1
ATOM 692 O O . ALA A 1 84 ? -0.576 12.047 5.244 1.00 98.25 84 ALA A O 1
ATOM 693 N N . GLU A 1 85 ? -0.330 10.368 6.719 1.00 98.31 85 GLU A N 1
ATOM 694 C CA . GLU A 1 85 ? 0.304 9.435 5.778 1.00 98.31 85 GLU A CA 1
ATOM 695 C C . GLU A 1 85 ? -0.686 8.963 4.694 1.00 98.31 85 GLU A C 1
ATOM 697 O O . GLU A 1 85 ? -0.329 9.010 3.514 1.00 98.31 85 GLU A O 1
ATOM 702 N N . HIS A 1 86 ? -1.940 8.633 5.037 1.00 97.75 86 HIS A N 1
ATOM 703 C CA . HIS A 1 86 ? -2.990 8.331 4.046 1.00 97.75 86 HIS A CA 1
ATOM 704 C C . HIS A 1 86 ? -3.174 9.480 3.046 1.00 97.75 86 HIS A C 1
ATOM 706 O O . HIS A 1 86 ? -3.213 9.266 1.838 1.00 97.75 86 HIS A O 1
ATOM 712 N N . VAL A 1 87 ? -3.206 10.728 3.526 1.00 96.75 87 VAL A N 1
ATOM 713 C CA . VAL A 1 87 ? -3.332 11.917 2.662 1.00 96.75 87 VAL A CA 1
ATOM 714 C C . VAL A 1 87 ? -2.111 12.104 1.749 1.00 96.75 87 VAL A C 1
ATOM 716 O O . VAL A 1 87 ? -2.243 12.608 0.629 1.00 96.75 87 VAL A O 1
ATOM 719 N N . GLU A 1 88 ? -0.915 11.708 2.193 1.00 96.00 88 GLU A N 1
ATOM 720 C CA . GLU A 1 88 ? 0.316 11.811 1.402 1.00 96.00 88 GLU A CA 1
ATOM 721 C C . GLU A 1 88 ? 0.425 10.715 0.322 1.00 96.00 88 GLU A C 1
ATOM 723 O O . GLU A 1 88 ? 0.995 10.955 -0.753 1.00 96.00 88 GLU A O 1
ATOM 728 N N . SER A 1 89 ? -0.133 9.527 0.578 1.00 94.00 89 SER A N 1
ATOM 729 C CA . SER A 1 89 ? -0.000 8.326 -0.262 1.00 94.00 89 SER A CA 1
ATOM 730 C C . SER A 1 89 ? -0.283 8.571 -1.763 1.00 94.00 89 SER A C 1
ATOM 732 O O . SER A 1 89 ? 0.611 8.295 -2.584 1.00 94.00 89 SER A O 1
ATOM 734 N N . PRO A 1 90 ? -1.397 9.229 -2.167 1.00 95.06 90 PRO A N 1
ATOM 735 C CA . PRO A 1 90 ? -1.678 9.513 -3.577 1.00 95.06 90 PRO A CA 1
ATOM 736 C C . PRO A 1 90 ? -0.614 10.376 -4.264 1.00 95.06 90 PRO A C 1
ATOM 738 O O . PRO A 1 90 ? -0.372 10.271 -5.468 1.00 95.06 90 PRO A O 1
ATOM 741 N N . GLN A 1 91 ? 0.030 11.291 -3.535 1.00 96.50 91 GLN A N 1
ATOM 742 C CA . GLN A 1 91 ? 1.087 12.117 -4.117 1.00 96.50 91 GLN A CA 1
ATOM 743 C C . GLN A 1 91 ? 2.345 11.300 -4.394 1.00 96.50 91 GLN A C 1
ATOM 745 O O . GLN A 1 91 ? 3.022 11.562 -5.392 1.00 96.50 91 GLN A O 1
ATOM 750 N N . ARG A 1 92 ? 2.650 10.323 -3.539 1.00 97.19 92 ARG A N 1
ATOM 751 C CA . ARG A 1 92 ? 3.828 9.472 -3.691 1.00 97.19 92 ARG A CA 1
A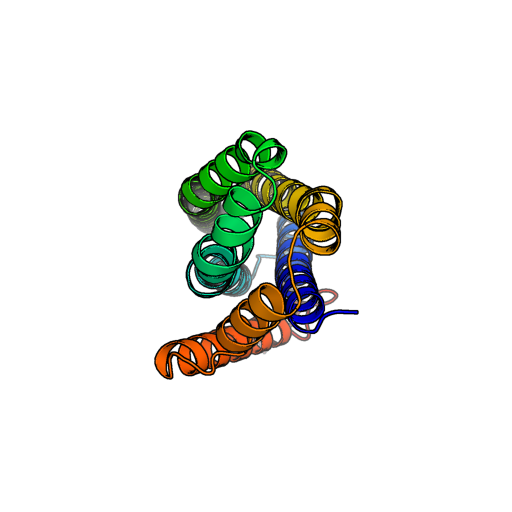TOM 752 C C . ARG A 1 92 ? 3.675 8.525 -4.877 1.00 97.19 92 ARG A C 1
ATOM 754 O O . ARG A 1 92 ? 4.605 8.439 -5.674 1.00 97.19 92 ARG A O 1
ATOM 761 N N . VAL A 1 93 ? 2.512 7.897 -5.076 1.00 96.75 93 VAL A N 1
ATOM 762 C CA . VAL A 1 93 ? 2.322 6.999 -6.235 1.00 96.75 93 VAL A CA 1
ATOM 763 C C . VAL A 1 93 ? 2.417 7.755 -7.565 1.00 96.75 93 VAL A C 1
ATOM 765 O O . VAL A 1 93 ? 3.119 7.306 -8.468 1.00 96.75 93 VAL A O 1
ATOM 768 N N . ARG A 1 94 ? 1.891 8.988 -7.639 1.00 98.12 94 ARG A N 1
ATOM 769 C CA . ARG A 1 94 ? 2.069 9.870 -8.811 1.00 98.12 94 ARG A CA 1
ATOM 770 C C . ARG A 1 94 ? 3.533 10.183 -9.132 1.00 98.12 94 ARG A C 1
ATOM 772 O O . ARG A 1 94 ? 3.867 10.450 -10.286 1.00 98.12 94 ARG A O 1
ATOM 779 N N . GLN A 1 95 ? 4.425 10.201 -8.138 1.00 98.12 95 GLN A N 1
ATOM 780 C CA . GLN A 1 95 ? 5.864 10.359 -8.391 1.00 98.12 95 GLN A CA 1
ATOM 781 C C . GLN A 1 95 ? 6.443 9.107 -9.050 1.00 98.12 95 GLN A C 1
ATOM 783 O O . GLN A 1 95 ? 7.238 9.232 -9.982 1.00 98.12 95 GLN A O 1
ATOM 788 N N . VAL A 1 96 ? 6.012 7.920 -8.612 1.00 98.50 96 VAL A N 1
ATOM 789 C CA . VAL A 1 96 ? 6.424 6.646 -9.212 1.00 98.50 96 VAL A CA 1
ATOM 790 C C . VAL A 1 96 ? 5.923 6.540 -10.654 1.00 98.50 96 VAL A C 1
ATOM 792 O O . VAL A 1 96 ? 6.694 6.167 -11.533 1.00 98.50 96 VAL A O 1
ATOM 795 N N . GLU A 1 97 ? 4.674 6.928 -10.924 1.00 98.44 97 GLU A N 1
ATOM 796 C CA . GLU A 1 97 ? 4.098 6.946 -12.278 1.00 98.44 97 GLU A CA 1
ATOM 797 C C . GLU A 1 97 ? 4.891 7.845 -13.230 1.00 98.44 97 GLU A C 1
ATOM 799 O O . GLU A 1 97 ? 5.287 7.411 -14.310 1.00 98.44 97 GLU A O 1
ATOM 804 N N . ARG A 1 98 ? 5.212 9.074 -12.806 1.00 98.38 98 ARG A N 1
ATOM 805 C CA . ARG A 1 98 ? 6.044 9.988 -13.608 1.00 98.38 98 ARG A CA 1
ATOM 806 C C . ARG A 1 98 ? 7.432 9.411 -13.870 1.00 98.38 98 ARG A C 1
ATOM 808 O O . ARG A 1 98 ? 7.946 9.534 -14.978 1.00 98.38 98 ARG A O 1
ATOM 815 N N . ALA A 1 99 ? 8.041 8.786 -12.863 1.00 98.38 99 ALA A N 1
ATOM 816 C CA . ALA A 1 99 ? 9.344 8.150 -13.018 1.00 98.38 99 ALA A CA 1
ATOM 817 C C . ALA A 1 99 ? 9.283 6.954 -13.984 1.00 98.38 99 ALA A C 1
ATOM 819 O O . ALA A 1 99 ? 10.216 6.763 -14.764 1.00 98.38 99 ALA A O 1
ATOM 820 N N . LEU A 1 100 ? 8.188 6.184 -13.972 1.00 98.56 100 LEU A N 1
ATOM 821 C CA . LEU A 1 100 ? 7.955 5.100 -14.926 1.00 98.56 100 LEU A CA 1
ATOM 822 C C . LEU A 1 100 ? 7.829 5.631 -16.359 1.00 98.56 100 LEU A C 1
ATOM 824 O O . LEU A 1 100 ? 8.455 5.080 -17.262 1.00 98.56 100 LEU A O 1
ATOM 828 N N . ASP A 1 101 ? 7.060 6.703 -16.561 1.00 98.38 101 ASP A N 1
ATOM 829 C CA . ASP A 1 101 ? 6.874 7.311 -17.882 1.00 98.38 101 ASP A CA 1
ATOM 830 C C . ASP A 1 101 ? 8.193 7.850 -18.456 1.00 98.38 101 ASP A C 1
ATOM 832 O O . ASP A 1 101 ? 8.485 7.642 -19.637 1.00 98.38 101 ASP A O 1
ATOM 836 N N . GLU A 1 102 ? 9.019 8.510 -17.634 1.00 98.19 102 GLU A N 1
ATOM 837 C CA . GLU A 1 102 ? 10.352 8.949 -18.067 1.00 98.19 102 GLU A CA 1
ATOM 838 C C . GLU A 1 102 ? 11.283 7.774 -18.355 1.00 98.19 102 GLU A C 1
ATOM 840 O O . GLU A 1 102 ? 12.027 7.799 -19.341 1.00 98.19 102 GLU A O 1
ATOM 845 N N . TYR A 1 103 ? 11.217 6.724 -17.536 1.00 97.94 103 TYR A N 1
ATOM 846 C CA . TYR A 1 103 ? 12.028 5.536 -17.743 1.00 97.94 103 TYR A CA 1
ATOM 847 C C . TYR A 1 103 ? 11.675 4.821 -19.054 1.00 97.94 103 TYR A C 1
ATOM 849 O O . TYR A 1 103 ? 12.570 4.483 -19.830 1.00 97.94 103 TYR A O 1
ATOM 857 N N . GLU A 1 104 ? 10.390 4.658 -19.369 1.00 97.56 104 GLU A N 1
ATOM 858 C CA . GLU A 1 104 ? 9.974 4.048 -20.635 1.00 97.56 104 GLU A CA 1
ATOM 859 C C . GLU A 1 104 ? 10.393 4.874 -21.851 1.00 97.56 104 GLU A C 1
ATOM 861 O O . GLU A 1 104 ? 10.858 4.318 -22.852 1.00 97.56 104 GLU A O 1
ATOM 866 N N . ARG A 1 105 ? 10.256 6.200 -21.758 1.00 97.38 105 ARG A N 1
ATOM 867 C CA . ARG A 1 105 ? 10.641 7.134 -22.820 1.00 97.38 105 ARG A CA 1
ATOM 868 C C . ARG A 1 105 ? 12.138 7.080 -23.114 1.00 97.38 105 ARG A C 1
ATOM 870 O O . ARG A 1 105 ? 12.532 7.193 -24.273 1.00 97.38 105 ARG A O 1
ATOM 877 N N . CYS A 1 106 ? 12.956 6.928 -22.073 1.00 95.62 106 CYS A N 1
ATOM 878 C CA . CYS A 1 106 ? 14.410 7.049 -22.154 1.00 95.62 106 CYS A CA 1
ATOM 879 C C . CYS A 1 106 ? 15.160 5.710 -22.088 1.00 95.62 106 CYS A C 1
ATOM 881 O O . CYS A 1 106 ? 16.390 5.722 -22.008 1.00 95.62 106 CYS A O 1
ATOM 883 N N . TRP A 1 107 ? 14.464 4.569 -22.116 1.00 93.50 107 TRP A N 1
ATOM 884 C CA . TRP A 1 107 ? 15.087 3.250 -21.985 1.00 93.50 107 TRP A CA 1
ATOM 885 C C . TRP A 1 107 ? 16.259 3.054 -22.977 1.00 93.50 107 TRP A C 1
ATOM 887 O O . TRP A 1 107 ? 16.122 3.405 -24.154 1.00 93.50 107 TRP A O 1
ATOM 897 N N . PRO A 1 108 ? 17.399 2.466 -22.552 1.00 92.44 108 PRO A N 1
ATOM 898 C CA . PRO A 1 108 ? 17.674 1.883 -21.230 1.00 92.44 108 PRO A CA 1
ATOM 899 C C . PRO A 1 108 ? 18.188 2.870 -20.166 1.00 92.44 108 PRO A C 1
ATOM 901 O O . PRO A 1 108 ? 18.535 2.450 -19.062 1.00 92.44 108 PRO A O 1
ATOM 904 N N . LEU A 1 109 ? 18.251 4.171 -20.460 1.00 93.75 109 LEU A N 1
ATOM 905 C CA . LEU A 1 109 ? 18.611 5.196 -19.474 1.00 93.75 109 LEU A CA 1
ATOM 906 C C . LEU A 1 109 ? 17.471 5.360 -18.450 1.00 93.75 109 LEU A C 1
ATOM 908 O O . LEU A 1 109 ? 16.377 4.865 -18.674 1.00 93.75 109 LEU A O 1
ATOM 912 N N . TRP A 1 110 ? 17.710 6.067 -17.340 1.00 95.31 110 TRP A N 1
ATOM 913 C CA . TRP A 1 110 ? 16.707 6.389 -16.299 1.00 95.31 110 TRP A CA 1
ATOM 914 C C . TRP A 1 110 ? 16.230 5.261 -15.362 1.00 95.31 110 TRP A C 1
ATOM 916 O O . TRP A 1 110 ? 15.437 5.532 -14.459 1.00 95.31 110 TRP A O 1
ATOM 926 N N . SER A 1 111 ? 16.778 4.046 -15.455 1.00 95.75 111 SER A N 1
ATOM 927 C CA . SER A 1 111 ? 16.469 2.971 -14.492 1.00 95.75 111 SER A CA 1
ATOM 928 C C . SER A 1 111 ? 16.813 3.354 -13.044 1.00 95.75 111 SER A C 1
ATOM 930 O O . SER A 1 111 ? 16.033 3.085 -12.137 1.00 95.75 111 SER A O 1
ATOM 932 N N . GLY A 1 112 ? 17.935 4.049 -12.816 1.00 97.62 112 GLY A N 1
ATOM 933 C CA . GLY A 1 112 ? 18.367 4.501 -11.485 1.00 97.62 112 GLY A CA 1
ATOM 934 C C . GLY A 1 112 ? 17.341 5.390 -10.760 1.00 97.62 112 GLY A C 1
ATOM 935 O O . GLY A 1 112 ? 16.901 5.018 -9.672 1.00 97.62 112 GLY A O 1
ATOM 936 N N . PRO A 1 113 ? 16.922 6.533 -11.341 1.00 97.75 113 PRO A N 1
ATOM 937 C CA . PRO A 1 113 ? 15.859 7.367 -10.778 1.00 97.75 113 PRO A CA 1
ATOM 938 C C . PRO A 1 113 ? 14.543 6.619 -10.533 1.00 97.75 113 PRO A C 1
ATOM 940 O O . PRO A 1 113 ? 13.939 6.794 -9.477 1.00 97.75 113 PRO A O 1
ATOM 943 N N . PHE A 1 114 ? 14.116 5.756 -11.462 1.00 98.38 114 PHE A N 1
ATOM 944 C CA . PHE A 1 114 ? 12.906 4.948 -11.282 1.00 98.38 114 PHE A CA 1
ATOM 945 C C . PHE A 1 114 ? 13.023 3.995 -10.083 1.00 98.38 114 PHE A C 1
ATOM 947 O O . PHE A 1 114 ? 12.139 3.971 -9.228 1.00 98.38 114 PHE A O 1
ATOM 954 N N . ILE A 1 115 ? 14.140 3.269 -9.969 1.00 98.56 115 ILE A N 1
ATOM 955 C CA . ILE A 1 115 ? 14.414 2.368 -8.840 1.00 98.56 115 ILE A CA 1
ATOM 956 C C . ILE A 1 115 ? 14.397 3.131 -7.515 1.00 98.56 115 ILE A C 1
ATOM 958 O O . ILE A 1 115 ? 13.795 2.655 -6.556 1.00 98.56 115 ILE A O 1
ATOM 962 N N . ALA A 1 116 ? 15.029 4.306 -7.454 1.00 98.56 116 ALA A N 1
ATOM 963 C CA . ALA A 1 116 ? 15.082 5.106 -6.232 1.00 98.56 116 ALA A CA 1
ATOM 964 C C . ALA A 1 116 ? 13.675 5.495 -5.746 1.00 98.56 116 ALA A C 1
ATOM 966 O O . ALA A 1 116 ? 13.335 5.254 -4.590 1.00 98.56 116 ALA A O 1
ATOM 967 N N . VAL A 1 117 ? 12.827 6.004 -6.646 1.00 98.50 117 VAL A N 1
ATOM 968 C CA . VAL A 1 117 ? 11.455 6.412 -6.303 1.00 98.50 117 VAL A CA 1
ATOM 969 C C . VAL A 1 117 ? 10.583 5.210 -5.906 1.00 98.50 117 VAL A C 1
ATOM 971 O O . VAL A 1 117 ? 9.778 5.315 -4.982 1.00 98.50 117 VAL A O 1
ATOM 974 N N . VAL A 1 118 ? 10.767 4.047 -6.544 1.00 98.69 118 VAL A N 1
ATOM 975 C CA . VAL A 1 118 ? 10.089 2.795 -6.153 1.00 98.69 118 VAL A CA 1
ATOM 976 C C . VAL A 1 118 ? 10.497 2.337 -4.749 1.00 98.69 118 VAL A C 1
ATOM 978 O O . VAL A 1 118 ? 9.641 1.913 -3.969 1.00 98.69 118 VAL A O 1
ATOM 981 N N . GLU A 1 119 ? 11.787 2.399 -4.412 1.00 98.56 119 GLU A N 1
ATOM 982 C CA . GLU A 1 119 ? 12.276 1.997 -3.089 1.00 98.56 119 GLU A CA 1
ATOM 983 C C . GLU A 1 119 ? 11.747 2.923 -1.986 1.00 98.56 119 GLU A C 1
ATOM 985 O O . GLU A 1 119 ? 11.274 2.420 -0.965 1.00 98.56 119 GLU A O 1
ATOM 990 N N . ASP A 1 120 ? 11.743 4.239 -2.216 1.00 98.44 120 ASP A N 1
ATOM 991 C CA . ASP A 1 120 ? 11.192 5.221 -1.275 1.00 98.44 120 ASP A CA 1
ATOM 992 C C . ASP A 1 120 ? 9.687 5.009 -1.048 1.00 98.44 120 ASP A C 1
ATOM 994 O O . ASP A 1 120 ? 9.218 4.995 0.094 1.00 98.44 120 ASP A O 1
ATOM 998 N N . TYR A 1 121 ? 8.923 4.788 -2.125 1.00 98.44 121 TYR A N 1
ATOM 999 C CA . TYR A 1 121 ? 7.484 4.518 -2.050 1.00 98.44 121 TYR A CA 1
ATOM 1000 C C . TYR A 1 121 ? 7.169 3.238 -1.264 1.00 98.44 121 TYR A C 1
ATOM 1002 O O . TYR A 1 121 ? 6.252 3.207 -0.437 1.00 98.44 121 TYR A O 1
ATOM 1010 N N . ALA A 1 122 ? 7.933 2.172 -1.505 1.00 98.25 122 ALA A N 1
ATOM 1011 C 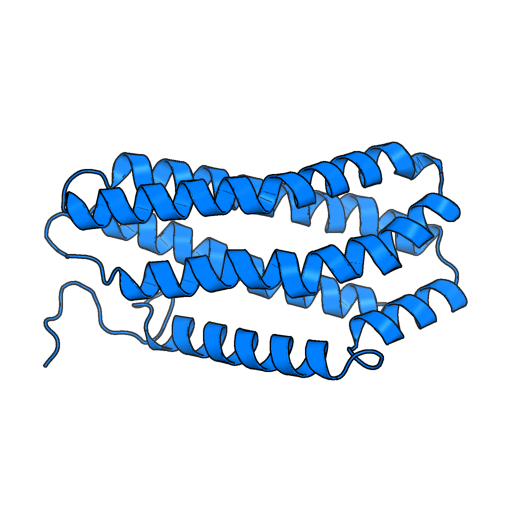CA . ALA A 1 122 ? 7.707 0.899 -0.840 1.00 98.25 122 ALA A CA 1
ATOM 1012 C C . ALA A 1 122 ? 8.151 0.907 0.630 1.00 98.25 122 ALA A C 1
ATOM 1014 O O . ALA A 1 122 ? 7.523 0.248 1.458 1.00 98.25 122 ALA A O 1
ATOM 1015 N N . GLU A 1 123 ? 9.209 1.645 0.978 1.00 98.25 123 GLU A N 1
ATOM 1016 C CA . GLU A 1 123 ? 9.628 1.814 2.373 1.00 98.25 123 GLU A CA 1
ATOM 1017 C C . GLU A 1 123 ? 8.618 2.643 3.176 1.00 98.25 123 GLU A C 1
ATOM 1019 O O . GLU A 1 123 ? 8.358 2.310 4.333 1.00 98.25 123 GLU A O 1
ATOM 1024 N N . PHE A 1 124 ? 8.008 3.664 2.564 1.00 98.25 124 PHE A N 1
ATOM 1025 C CA . PHE A 1 124 ? 6.909 4.424 3.166 1.00 98.25 124 PHE A CA 1
ATOM 1026 C C . PHE A 1 124 ? 5.750 3.502 3.576 1.00 98.25 124 PHE A C 1
ATOM 1028 O O . PHE A 1 124 ? 5.442 3.411 4.763 1.00 98.25 124 PHE A O 1
ATOM 1035 N N . HIS A 1 125 ? 5.199 2.720 2.640 1.00 97.50 125 HIS A N 1
ATOM 1036 C CA . HIS A 1 125 ? 4.093 1.796 2.931 1.00 97.50 125 HIS A CA 1
ATOM 1037 C C . HIS A 1 125 ? 4.482 0.701 3.930 1.00 97.50 125 HIS A C 1
ATOM 1039 O O . HIS A 1 125 ? 3.691 0.319 4.787 1.00 97.50 125 HIS A O 1
ATOM 1045 N N . ARG A 1 126 ? 5.723 0.198 3.866 1.00 97.69 126 ARG A N 1
ATOM 1046 C CA . ARG A 1 126 ? 6.212 -0.797 4.830 1.00 97.69 126 ARG A CA 1
ATOM 1047 C C . ARG A 1 126 ? 6.230 -0.240 6.255 1.00 97.69 126 ARG A C 1
ATOM 1049 O O . ARG A 1 126 ? 5.882 -0.963 7.185 1.00 97.69 126 ARG A O 1
ATOM 1056 N N . ARG A 1 127 ? 6.683 1.004 6.442 1.00 98.19 127 ARG A N 1
ATOM 1057 C CA . ARG A 1 127 ? 6.698 1.664 7.759 1.00 98.19 127 ARG A CA 1
ATOM 1058 C C . ARG A 1 127 ? 5.288 1.953 8.248 1.00 98.19 127 ARG A C 1
ATOM 1060 O O . ARG A 1 127 ? 5.011 1.668 9.405 1.00 98.19 127 ARG A O 1
ATOM 1067 N N . HIS A 1 128 ? 4.437 2.458 7.365 1.00 98.31 128 HIS A N 1
ATOM 1068 C CA . HIS A 1 128 ? 3.032 2.738 7.629 1.00 98.31 128 HIS A CA 1
ATOM 1069 C C . HIS A 1 128 ? 2.295 1.502 8.180 1.00 98.31 128 HIS A C 1
ATOM 1071 O O . HIS A 1 128 ? 1.960 1.471 9.365 1.00 98.31 128 HIS A O 1
ATOM 1077 N N . MET A 1 129 ? 2.239 0.412 7.402 1.00 98.19 129 MET A N 1
ATOM 1078 C CA . MET A 1 129 ? 1.597 -0.847 7.821 1.00 98.19 129 MET A CA 1
ATOM 1079 C C . MET A 1 129 ? 2.230 -1.442 9.091 1.00 98.19 129 MET A C 1
ATOM 1081 O O . MET A 1 129 ? 1.566 -2.082 9.905 1.00 98.19 129 MET A O 1
ATOM 1085 N N . GLN A 1 130 ? 3.539 -1.244 9.300 1.00 98.06 130 GLN A N 1
ATOM 1086 C CA . GLN A 1 130 ? 4.210 -1.708 10.516 1.00 98.06 130 GLN A CA 1
ATOM 1087 C C . GLN A 1 130 ? 3.717 -0.965 11.767 1.00 98.06 130 GLN A C 1
ATOM 1089 O O . GLN A 1 130 ? 3.575 -1.592 12.818 1.00 98.06 130 GLN A O 1
ATOM 1094 N N . ARG A 1 131 ? 3.465 0.344 11.675 1.00 98.50 131 ARG A N 1
ATOM 1095 C CA . ARG A 1 131 ? 2.916 1.135 12.787 1.00 98.50 131 ARG A CA 1
ATOM 1096 C C . ARG A 1 131 ? 1.489 0.706 13.101 1.00 98.50 131 ARG A C 1
ATOM 1098 O O . ARG A 1 131 ? 1.144 0.531 14.269 1.00 98.50 131 ARG A O 1
ATOM 1105 N N . GLU A 1 132 ? 0.682 0.451 12.080 1.00 98.31 132 GLU A N 1
ATOM 1106 C CA . GLU A 1 132 ? -0.667 -0.083 12.273 1.00 98.31 132 GLU A CA 1
ATOM 1107 C C . GLU A 1 132 ? -0.628 -1.430 12.989 1.00 98.31 132 GLU A C 1
ATOM 1109 O O . GLU A 1 132 ? -1.245 -1.602 14.042 1.00 98.31 132 GLU A O 1
ATOM 1114 N N . GLU A 1 133 ? 0.175 -2.374 12.497 1.00 97.88 133 GLU A N 1
ATOM 1115 C CA . GLU A 1 133 ? 0.222 -3.717 13.070 1.00 97.88 133 GLU A CA 1
ATOM 1116 C C . GLU A 1 133 ? 0.829 -3.792 14.474 1.00 97.88 133 GLU A C 1
ATOM 1118 O O . GLU A 1 133 ? 0.404 -4.637 15.270 1.00 97.88 133 GLU A O 1
ATOM 1123 N N . LEU A 1 134 ? 1.831 -2.961 14.778 1.00 98.00 134 LEU A N 1
ATOM 1124 C CA . LEU A 1 134 ? 2.586 -3.040 16.034 1.00 98.00 134 LEU A CA 1
ATOM 1125 C C . LEU A 1 134 ? 2.126 -2.044 17.099 1.00 98.00 134 LEU A C 1
ATOM 1127 O O . LEU A 1 134 ? 2.401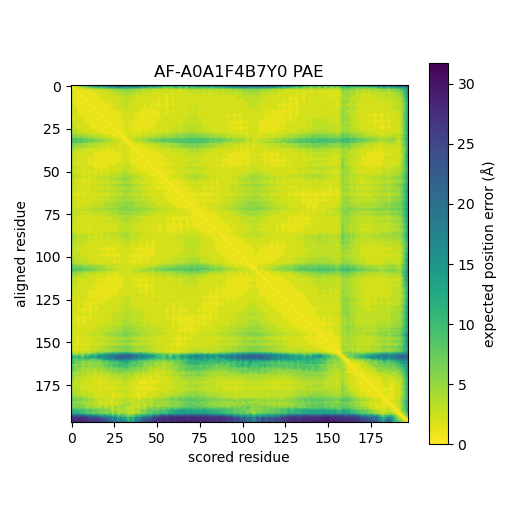 -2.264 18.280 1.00 98.00 134 LEU A O 1
ATOM 1131 N N . GLU A 1 135 ? 1.424 -0.979 16.717 1.00 98.31 135 GLU A N 1
ATOM 1132 C CA . GLU A 1 135 ? 0.996 0.074 17.642 1.00 98.31 135 GLU A CA 1
ATOM 1133 C C . GLU A 1 135 ? -0.530 0.201 17.682 1.00 98.31 135 GLU A C 1
ATOM 1135 O O . GLU A 1 135 ? -1.119 0.094 18.765 1.00 98.31 135 GLU A O 1
ATOM 1140 N N . VAL A 1 136 ? -1.183 0.347 16.522 1.00 98.25 136 VAL A N 1
ATOM 1141 C CA . VAL A 1 136 ? -2.642 0.545 16.440 1.00 98.25 136 VAL A CA 1
ATOM 1142 C C . VAL A 1 136 ? -3.400 -0.716 16.833 1.00 98.25 136 VAL A C 1
ATOM 1144 O O . VAL A 1 136 ? -4.223 -0.664 17.748 1.00 98.25 136 VAL A O 1
ATOM 1147 N N . LEU A 1 137 ? -3.130 -1.857 16.189 1.00 97.56 137 LEU A N 1
ATOM 1148 C CA . LEU A 1 137 ? -3.886 -3.089 16.443 1.00 97.56 137 LEU A CA 1
ATOM 1149 C C . LEU A 1 137 ? -3.794 -3.532 17.914 1.00 97.56 137 LEU A C 1
ATOM 1151 O O . LEU A 1 137 ? -4.841 -3.806 18.505 1.00 97.56 137 LEU A O 1
ATOM 1155 N N . PRO A 1 138 ? -2.615 -3.526 18.572 1.00 97.75 138 PRO A N 1
ATOM 1156 C CA . PRO A 1 138 ? -2.537 -3.863 19.990 1.00 97.75 138 PRO A CA 1
ATOM 1157 C C . PRO A 1 138 ? -3.263 -2.861 20.894 1.00 97.75 138 PRO A C 1
ATOM 1159 O O . PRO A 1 138 ? -3.809 -3.258 21.925 1.00 97.75 138 PRO A O 1
ATOM 1162 N N . ALA A 1 139 ? -3.264 -1.566 20.558 1.00 98.06 139 ALA A N 1
ATOM 1163 C CA . ALA A 1 139 ? -4.029 -0.568 21.305 1.00 98.06 139 ALA A CA 1
ATOM 1164 C C . ALA A 1 139 ? -5.540 -0.793 21.151 1.00 98.06 139 ALA A C 1
ATOM 1166 O O . ALA A 1 139 ? -6.265 -0.795 22.148 1.00 98.06 139 ALA A O 1
ATOM 1167 N N . ALA A 1 140 ? -5.996 -1.086 19.932 1.00 97.94 140 ALA A N 1
ATOM 1168 C CA . ALA A 1 140 ? -7.380 -1.434 19.643 1.00 97.94 140 ALA A CA 1
ATOM 1169 C C . ALA A 1 140 ? -7.835 -2.687 20.396 1.00 97.94 140 ALA A C 1
ATOM 1171 O O . ALA A 1 140 ? -8.903 -2.678 21.004 1.00 97.94 140 ALA A O 1
ATOM 1172 N N . GLU A 1 141 ? -7.019 -3.743 20.437 1.00 97.69 141 GLU A N 1
ATOM 1173 C CA . GLU A 1 141 ? -7.344 -4.963 21.189 1.00 97.69 141 GLU A CA 1
ATOM 1174 C C . GLU A 1 141 ? -7.516 -4.710 22.695 1.00 97.69 141 GLU A C 1
ATOM 1176 O O . GLU A 1 141 ? -8.322 -5.386 23.333 1.00 97.69 141 GLU A O 1
ATOM 1181 N N . ARG A 1 142 ? -6.797 -3.732 23.266 1.00 97.38 142 ARG A N 1
ATOM 1182 C CA . ARG A 1 142 ? -6.919 -3.365 24.687 1.00 97.38 142 ARG A CA 1
ATOM 1183 C C . ARG A 1 142 ? -8.114 -2.457 24.981 1.00 97.38 142 ARG A C 1
ATOM 1185 O O . ARG A 1 142 ? -8.710 -2.591 26.046 1.00 97.38 142 ARG A O 1
ATOM 1192 N N . ALA A 1 143 ? -8.422 -1.521 24.085 1.00 97.94 143 ALA A N 1
ATOM 1193 C CA . ALA A 1 143 ? -9.370 -0.438 24.350 1.00 97.94 143 ALA A CA 1
ATOM 1194 C C . ALA A 1 143 ? -10.786 -0.688 23.808 1.00 97.94 143 ALA A C 1
ATOM 1196 O O . ALA A 1 143 ? -11.763 -0.219 24.398 1.00 97.94 143 ALA A O 1
ATOM 1197 N N . LEU A 1 144 ? -10.917 -1.392 22.679 1.00 97.88 144 LEU A N 1
ATOM 1198 C CA . LEU A 1 144 ? -12.201 -1.554 21.999 1.00 97.88 144 LEU A CA 1
ATOM 1199 C C . LEU A 1 144 ? -13.064 -2.639 22.645 1.00 97.88 144 LEU A C 1
ATOM 1201 O O . LEU A 1 144 ? -12.605 -3.727 23.000 1.00 97.88 144 LEU A O 1
ATOM 1205 N N . THR A 1 145 ? -14.361 -2.357 22.747 1.00 97.31 145 THR A N 1
ATOM 1206 C CA . THR A 1 145 ? -15.349 -3.302 23.273 1.00 97.31 145 THR A CA 1
ATOM 1207 C C . THR A 1 145 ? -15.781 -4.315 22.211 1.00 97.31 145 THR A C 1
ATOM 1209 O O . THR A 1 145 ? -15.598 -4.119 21.011 1.00 97.31 145 THR A O 1
ATOM 1212 N N . ALA A 1 146 ? -16.452 -5.390 22.632 1.00 96.25 146 ALA A N 1
ATOM 1213 C CA . ALA A 1 146 ? -17.037 -6.356 21.698 1.00 96.25 146 ALA A CA 1
ATOM 1214 C C . ALA A 1 146 ? -18.066 -5.730 20.730 1.00 96.25 146 ALA A C 1
ATOM 1216 O O . ALA A 1 146 ? -18.226 -6.212 19.612 1.00 96.25 146 ALA A O 1
ATOM 1217 N N . GLY A 1 147 ? -18.766 -4.668 21.152 1.00 96.56 147 GLY A N 1
ATOM 1218 C CA . GLY A 1 147 ? -19.694 -3.930 20.291 1.00 96.56 147 GLY A CA 1
ATOM 1219 C C . GLY A 1 147 ? -18.967 -3.115 19.223 1.00 96.56 147 GLY A C 1
ATOM 1220 O O . GLY A 1 147 ? -19.368 -3.147 18.062 1.00 96.56 147 GLY A O 1
ATOM 1221 N N . ASP A 1 148 ? -17.865 -2.460 19.600 1.00 97.12 148 ASP A N 1
ATOM 1222 C CA . ASP A 1 148 ? -17.014 -1.719 18.662 1.00 97.12 148 ASP A CA 1
ATOM 1223 C C . ASP A 1 148 ? -16.446 -2.669 17.600 1.00 97.12 148 ASP A C 1
ATOM 1225 O O . ASP A 1 148 ? -16.567 -2.411 16.405 1.00 97.12 148 ASP A O 1
ATOM 1229 N N . TRP A 1 149 ? -15.918 -3.819 18.031 1.00 96.94 149 TRP A N 1
ATOM 1230 C CA . TRP A 1 149 ? -15.386 -4.838 17.129 1.00 96.94 149 TRP A CA 1
ATOM 1231 C C . TRP A 1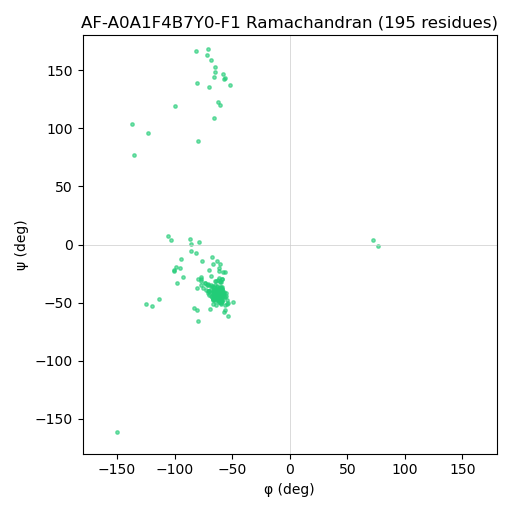 149 ? -16.425 -5.411 16.170 1.00 96.94 149 TRP A C 1
ATOM 1233 O O . TRP A 1 149 ? -16.100 -5.625 15.010 1.00 96.94 149 TRP A O 1
ATOM 1243 N N . ARG A 1 150 ? -17.668 -5.634 16.614 1.00 94.31 150 ARG A N 1
ATOM 1244 C CA . ARG A 1 150 ? -18.736 -6.120 15.726 1.00 94.31 150 ARG A CA 1
ATOM 1245 C C . ARG A 1 150 ? -19.032 -5.124 14.604 1.00 94.31 150 ARG A C 1
ATOM 1247 O O . ARG A 1 150 ? -19.165 -5.540 13.461 1.00 94.31 150 ARG A O 1
ATOM 1254 N N . ALA A 1 151 ? -19.090 -3.833 14.931 1.00 92.62 151 ALA A N 1
ATOM 1255 C CA . ALA A 1 151 ? -19.312 -2.786 13.939 1.00 92.62 151 ALA A CA 1
ATOM 1256 C C . ALA A 1 151 ? -18.144 -2.681 12.943 1.00 92.62 151 ALA A C 1
ATOM 1258 O O . ALA A 1 151 ? -18.368 -2.515 11.750 1.00 92.62 151 ALA A O 1
ATOM 1259 N N . ILE A 1 152 ? -16.900 -2.821 13.417 1.00 94.81 152 ILE A N 1
ATOM 1260 C CA . ILE A 1 152 ? -15.723 -2.858 12.536 1.00 94.81 152 ILE A CA 1
ATOM 1261 C C . ILE A 1 152 ? -15.778 -4.096 11.631 1.00 94.81 152 ILE A C 1
ATOM 1263 O O . ILE A 1 152 ? -15.577 -3.983 10.431 1.00 94.81 152 ILE A O 1
ATOM 1267 N N . GLU A 1 153 ? -16.076 -5.279 12.173 1.00 93.44 153 GLU A N 1
ATOM 1268 C CA . GLU A 1 153 ? -16.150 -6.518 11.387 1.00 93.44 153 GLU A CA 1
ATOM 1269 C C . GLU A 1 153 ? -17.219 -6.472 10.288 1.00 93.44 153 GLU A C 1
ATOM 1271 O O . GLU A 1 153 ? -16.990 -7.009 9.205 1.00 93.44 153 GLU A O 1
ATOM 1276 N N . GLU A 1 154 ? -18.369 -5.853 10.557 1.00 90.62 154 GLU A N 1
ATOM 1277 C CA . GLU A 1 154 ? -19.452 -5.686 9.583 1.00 90.62 154 GLU A CA 1
ATOM 1278 C C . GLU A 1 154 ? -19.040 -4.768 8.428 1.00 90.62 154 GLU A C 1
ATOM 1280 O O . GLU A 1 154 ? -19.182 -5.152 7.266 1.00 90.62 154 GLU A O 1
ATOM 1285 N N . ALA A 1 155 ? -18.428 -3.627 8.746 1.00 88.88 155 ALA A N 1
ATOM 1286 C CA . ALA A 1 155 ? -17.914 -2.688 7.755 1.00 88.88 155 ALA A CA 1
ATOM 1287 C C . ALA A 1 155 ? -16.770 -3.274 6.914 1.00 88.88 155 ALA A C 1
ATOM 1289 O O . ALA A 1 155 ? -16.735 -3.131 5.694 1.00 88.88 155 ALA A O 1
ATOM 1290 N N . PHE A 1 156 ? -15.844 -3.987 7.558 1.00 90.06 156 PHE A N 1
ATOM 1291 C CA . PHE A 1 156 ? -14.690 -4.594 6.894 1.00 90.06 156 PHE A CA 1
ATOM 1292 C C . PHE A 1 156 ? -15.072 -5.736 5.956 1.00 90.06 156 PHE A C 1
ATOM 1294 O O . PHE A 1 156 ? -14.349 -6.008 5.002 1.00 90.06 156 PHE A O 1
ATOM 1301 N N . ALA A 1 157 ? -16.193 -6.409 6.223 1.00 84.25 157 ALA A N 1
ATOM 1302 C CA . ALA A 1 157 ? -16.699 -7.493 5.393 1.00 84.25 157 ALA A CA 1
ATOM 1303 C C . ALA A 1 157 ? -17.436 -7.018 4.126 1.00 84.25 157 ALA A C 1
ATOM 1305 O O . ALA A 1 157 ? -17.958 -7.873 3.419 1.00 84.25 157 ALA A O 1
ATOM 1306 N N . GLY A 1 158 ? -17.524 -5.706 3.865 1.00 73.75 158 GLY A N 1
ATOM 1307 C CA . GLY A 1 158 ? -18.192 -5.156 2.675 1.00 73.75 158 GLY A CA 1
ATOM 1308 C C . GLY A 1 158 ? -19.725 -5.163 2.739 1.00 73.75 158 GLY A C 1
ATOM 1309 O O . GLY A 1 158 ? -20.382 -4.629 1.851 1.00 73.75 158 GLY A O 1
ATOM 1310 N N . ASN A 1 159 ? -20.314 -5.682 3.823 1.00 61.12 159 ASN A N 1
ATOM 1311 C CA . ASN A 1 159 ? -21.756 -5.934 3.939 1.00 61.12 159 ASN A CA 1
ATOM 1312 C C . ASN A 1 159 ? -22.647 -4.677 3.812 1.00 61.12 159 ASN A C 1
ATOM 1314 O O . ASN A 1 159 ? -23.854 -4.816 3.613 1.00 61.12 159 ASN A O 1
ATOM 1318 N N . GLU A 1 160 ? -22.090 -3.471 3.955 1.00 61.69 160 GLU A N 1
ATOM 1319 C CA . GLU A 1 160 ? -22.842 -2.208 3.947 1.00 61.69 160 GLU A CA 1
ATOM 1320 C C . GLU A 1 160 ? -22.891 -1.511 2.568 1.00 61.69 160 GLU A C 1
ATOM 1322 O O . GLU A 1 160 ? -23.791 -0.698 2.345 1.00 61.69 160 GLU A O 1
ATOM 1327 N N . ASP A 1 161 ? -21.981 -1.818 1.629 1.00 74.25 161 ASP A N 1
ATOM 1328 C CA . ASP A 1 161 ? -21.873 -1.125 0.329 1.00 74.25 161 ASP A CA 1
ATOM 1329 C C . ASP A 1 161 ? -21.639 -2.108 -0.842 1.00 74.25 161 ASP A C 1
ATOM 1331 O O . ASP A 1 161 ? -20.504 -2.522 -1.085 1.00 74.25 161 ASP A O 1
ATOM 1335 N N . PRO A 1 162 ? -22.668 -2.412 -1.661 1.00 75.12 162 PRO A N 1
ATOM 1336 C CA . PRO A 1 162 ? -22.528 -3.272 -2.842 1.00 75.12 162 PRO A CA 1
ATOM 1337 C C . PRO A 1 162 ? -21.498 -2.780 -3.872 1.00 75.12 162 PRO A C 1
ATOM 1339 O O . PRO A 1 162 ? -20.997 -3.560 -4.681 1.00 75.12 162 PRO A O 1
ATOM 1342 N N . ILE A 1 163 ? -21.186 -1.481 -3.890 1.00 77.44 163 ILE A N 1
ATOM 1343 C CA . ILE A 1 163 ? -20.167 -0.920 -4.782 1.00 77.44 163 ILE A CA 1
ATOM 1344 C C . ILE A 1 163 ? -18.762 -1.232 -4.239 1.00 77.44 163 ILE A C 1
ATOM 1346 O O . ILE A 1 163 ? -17.819 -1.310 -5.029 1.00 77.44 163 ILE A O 1
ATOM 1350 N N . ALA A 1 164 ? -18.589 -1.399 -2.925 1.00 76.81 164 ALA A N 1
ATOM 1351 C CA . ALA A 1 164 ? -17.320 -1.834 -2.339 1.00 76.81 164 ALA A CA 1
ATOM 1352 C C . ALA A 1 164 ? -16.982 -3.269 -2.772 1.00 76.81 164 ALA A C 1
ATOM 1354 O O . ALA A 1 164 ? -15.870 -3.500 -3.242 1.00 76.81 164 ALA A O 1
ATOM 1355 N N . ASP A 1 165 ? -17.961 -4.178 -2.767 1.00 81.00 165 ASP A N 1
ATOM 1356 C CA . ASP A 1 165 ? -17.786 -5.555 -3.258 1.00 81.00 165 ASP A CA 1
ATOM 1357 C C . ASP A 1 165 ? -17.330 -5.601 -4.726 1.00 81.00 165 ASP A C 1
ATOM 1359 O O . ASP A 1 165 ? -16.438 -6.369 -5.092 1.00 81.00 165 ASP A O 1
ATOM 1363 N N . LEU A 1 166 ? -17.912 -4.756 -5.587 1.00 79.88 166 LEU A N 1
ATOM 1364 C CA . LEU A 1 166 ? -17.499 -4.661 -6.993 1.00 79.88 166 LEU A CA 1
ATOM 1365 C C . LEU A 1 166 ? -16.057 -4.147 -7.132 1.00 79.88 166 LEU A C 1
ATOM 1367 O O . LEU A 1 166 ? -15.287 -4.689 -7.924 1.00 79.88 166 LEU A O 1
ATOM 1371 N N . ARG A 1 167 ? -15.663 -3.144 -6.333 1.00 83.94 167 ARG A N 1
ATOM 1372 C CA . ARG A 1 167 ? -14.281 -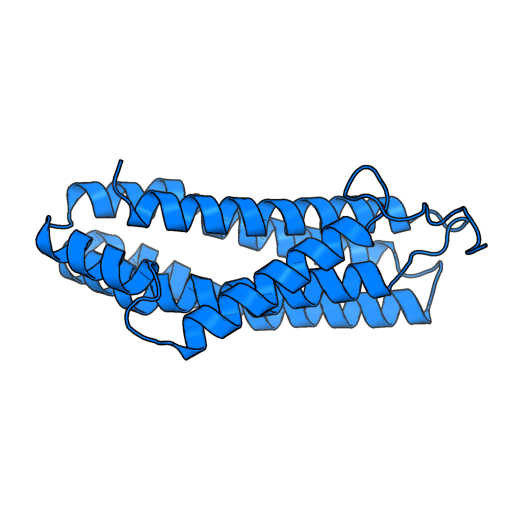2.629 -6.299 1.00 83.94 167 ARG A CA 1
ATOM 1373 C C . ARG A 1 167 ? -13.289 -3.704 -5.845 1.00 83.94 167 ARG A C 1
ATOM 1375 O O . ARG A 1 167 ? -12.215 -3.822 -6.432 1.00 83.94 167 ARG A O 1
ATOM 1382 N N . GLU A 1 168 ? -13.647 -4.496 -4.834 1.00 85.19 168 GLU A N 1
ATOM 1383 C CA . GLU A 1 168 ? -12.836 -5.626 -4.362 1.00 85.19 168 GLU A CA 1
ATOM 1384 C C . GLU A 1 168 ? -12.644 -6.681 -5.457 1.00 85.19 168 GLU A C 1
ATOM 1386 O O . GLU A 1 168 ? -11.521 -7.133 -5.694 1.00 85.19 168 GLU A O 1
ATOM 1391 N N . GLN A 1 169 ? -13.707 -7.023 -6.190 1.00 87.62 169 GLN A N 1
ATOM 1392 C CA . GLN A 1 169 ? -13.631 -7.960 -7.315 1.00 87.62 169 GLN A CA 1
ATOM 1393 C C . GLN A 1 169 ? -12.750 -7.438 -8.456 1.00 87.62 169 GLN A C 1
ATOM 1395 O O . GLN A 1 169 ? -11.939 -8.198 -8.995 1.00 87.62 169 GLN A O 1
ATOM 1400 N N . ASP A 1 170 ? -12.872 -6.159 -8.812 1.00 90.88 170 ASP A N 1
ATOM 1401 C CA . ASP A 1 170 ? -12.050 -5.529 -9.851 1.00 90.88 170 ASP A CA 1
ATOM 1402 C C . ASP A 1 170 ? -10.560 -5.550 -9.477 1.00 90.88 170 ASP A C 1
ATOM 1404 O O . ASP A 1 170 ? -9.701 -5.872 -10.308 1.00 90.88 170 ASP A O 1
ATOM 1408 N N . LEU A 1 171 ? -10.232 -5.266 -8.214 1.00 91.75 171 LEU A N 1
ATOM 1409 C CA . LEU A 1 171 ? -8.850 -5.278 -7.731 1.00 91.75 171 LEU A CA 1
ATOM 1410 C C . LEU A 1 171 ? -8.294 -6.696 -7.569 1.00 91.75 171 LEU A C 1
ATOM 1412 O O . LEU A 1 171 ? -7.123 -6.925 -7.877 1.00 91.75 171 LEU A O 1
ATOM 1416 N N . ALA A 1 172 ? -9.122 -7.677 -7.202 1.00 92.56 172 ALA A N 1
ATOM 1417 C CA . ALA A 1 172 ? -8.734 -9.088 -7.211 1.00 92.56 172 ALA A CA 1
ATOM 1418 C C . ALA A 1 172 ? -8.417 -9.591 -8.635 1.00 92.56 172 ALA A C 1
ATOM 1420 O O . ALA A 1 172 ? -7.440 -10.321 -8.854 1.00 92.56 172 ALA A O 1
ATOM 1421 N N . GLN A 1 173 ? -9.198 -9.161 -9.632 1.00 95.12 173 GLN A N 1
ATOM 1422 C CA . GLN A 1 173 ? -8.904 -9.429 -11.042 1.00 95.12 173 GLN A CA 1
ATOM 1423 C C . GLN A 1 173 ? -7.611 -8.739 -11.488 1.00 95.12 173 GLN A C 1
ATOM 1425 O O . GLN A 1 173 ? -6.799 -9.355 -12.185 1.00 95.12 173 GLN A O 1
ATOM 1430 N N . LEU A 1 174 ? -7.376 -7.494 -11.060 1.00 96.06 174 LEU A N 1
ATOM 1431 C CA . LEU A 1 174 ? -6.127 -6.785 -11.336 1.00 96.06 174 LEU A CA 1
ATOM 1432 C C . LEU A 1 174 ? -4.920 -7.502 -10.716 1.00 96.06 174 LEU A C 1
ATOM 1434 O O . LEU A 1 174 ? -3.918 -7.692 -11.404 1.00 96.06 174 LEU A O 1
ATOM 1438 N N . TYR A 1 175 ? -5.026 -7.969 -9.472 1.00 94.50 175 TYR A N 1
ATOM 1439 C CA . TYR A 1 175 ? -3.987 -8.770 -8.820 1.00 94.50 175 TYR A CA 1
ATOM 1440 C C . TYR A 1 175 ? -3.687 -10.049 -9.611 1.00 94.50 175 TYR A C 1
ATOM 1442 O O . TYR A 1 175 ? -2.536 -10.334 -9.943 1.00 94.50 175 TYR A O 1
ATOM 1450 N N . THR A 1 176 ? -4.728 -10.788 -10.001 1.00 96.06 176 THR A N 1
ATOM 1451 C CA . THR A 1 176 ? -4.588 -12.003 -10.823 1.00 96.06 176 THR A CA 1
ATOM 1452 C C . THR A 1 176 ? -3.913 -11.696 -12.159 1.00 96.06 176 THR A C 1
ATOM 1454 O O . THR A 1 176 ? -3.037 -12.440 -12.612 1.00 96.06 176 THR A O 1
ATOM 1457 N N . ARG A 1 177 ? -4.269 -10.568 -12.784 1.00 96.31 177 ARG A N 1
ATOM 1458 C CA . ARG A 1 177 ? -3.623 -10.100 -14.008 1.00 96.31 177 ARG A CA 1
ATOM 1459 C C . ARG A 1 177 ? -2.144 -9.822 -13.779 1.00 96.31 177 ARG A C 1
ATOM 1461 O O . ARG A 1 177 ? -1.352 -10.308 -14.578 1.00 96.31 177 ARG A O 1
ATOM 1468 N N . ILE A 1 178 ? -1.770 -9.108 -12.713 1.00 97.06 178 ILE A N 1
ATOM 1469 C CA . ILE A 1 178 ? -0.366 -8.840 -12.356 1.00 97.06 178 ILE A CA 1
ATOM 1470 C C . ILE A 1 178 ? 0.409 -10.154 -12.257 1.00 97.06 178 ILE A C 1
ATOM 1472 O O . ILE A 1 178 ? 1.424 -10.297 -12.931 1.00 97.06 178 ILE A O 1
ATOM 1476 N N . VAL A 1 179 ? -0.096 -11.133 -11.501 1.00 95.62 179 VAL A N 1
ATOM 1477 C CA . VAL A 1 179 ? 0.549 -12.453 -11.358 1.00 95.62 179 VAL A CA 1
ATOM 1478 C C . VAL A 1 179 ? 0.696 -13.160 -12.709 1.00 95.62 179 VAL A C 1
ATOM 1480 O O . VAL A 1 179 ? 1.706 -13.810 -12.964 1.00 95.62 179 VAL A O 1
ATOM 1483 N N . SER A 1 180 ? -0.284 -13.012 -13.600 1.00 96.50 180 SER A N 1
ATOM 1484 C CA . SER A 1 180 ? -0.266 -13.652 -14.920 1.00 96.50 180 SER A CA 1
ATOM 1485 C C . SER A 1 180 ? 0.751 -13.026 -15.880 1.00 96.50 180 SER A C 1
ATOM 1487 O O . SER A 1 180 ? 1.330 -13.736 -16.698 1.00 96.50 180 SER A O 1
ATOM 1489 N N . ILE A 1 181 ? 0.963 -11.706 -15.811 1.00 95.44 181 ILE A N 1
ATOM 1490 C CA . ILE A 1 181 ? 1.820 -10.977 -16.764 1.00 95.44 181 ILE A CA 1
ATOM 1491 C C . ILE A 1 181 ? 3.224 -10.678 -16.230 1.00 95.44 181 ILE A C 1
ATOM 1493 O O . ILE A 1 181 ? 4.138 -10.459 -17.026 1.00 95.44 181 ILE A O 1
ATOM 1497 N N . ALA A 1 182 ? 3.414 -10.655 -14.909 1.00 95.25 182 ALA A N 1
ATOM 1498 C CA . ALA A 1 182 ? 4.713 -10.405 -14.301 1.00 95.25 182 ALA A CA 1
ATOM 1499 C C . ALA A 1 182 ? 5.659 -11.590 -14.540 1.00 95.25 182 ALA A C 1
ATOM 1501 O O . ALA A 1 182 ? 5.245 -12.736 -14.363 1.00 95.25 182 ALA A O 1
ATOM 1502 N N . PRO A 1 183 ? 6.927 -11.352 -14.917 1.00 94.44 183 PRO A N 1
ATOM 1503 C CA . PRO A 1 183 ? 7.876 -12.434 -15.131 1.00 94.44 183 PRO A CA 1
ATOM 1504 C C . PRO A 1 183 ? 8.239 -13.142 -13.820 1.00 94.44 183 PRO A C 1
ATOM 1506 O O . PRO A 1 183 ? 8.140 -12.574 -12.727 1.00 94.44 183 PRO A O 1
ATOM 1509 N N . ALA A 1 184 ? 8.723 -14.378 -13.934 1.00 90.62 184 ALA A N 1
ATOM 1510 C CA . ALA A 1 184 ? 9.325 -15.090 -12.811 1.00 90.62 184 ALA A CA 1
ATOM 1511 C C . ALA A 1 184 ? 10.501 -14.282 -12.205 1.00 90.62 184 ALA A C 1
ATOM 1513 O O . ALA A 1 184 ? 11.250 -13.651 -12.956 1.00 90.62 184 ALA A O 1
ATOM 1514 N N . PRO A 1 185 ? 10.700 -14.308 -10.871 1.00 91.94 185 PRO A N 1
ATOM 1515 C CA . PRO A 1 185 ? 9.985 -15.123 -9.882 1.00 91.94 185 PRO A CA 1
ATOM 1516 C C . PRO A 1 185 ? 8.677 -14.499 -9.360 1.00 91.94 185 PRO A C 1
ATOM 1518 O O . PRO A 1 185 ? 8.034 -15.098 -8.506 1.00 91.94 185 PRO A O 1
ATOM 1521 N N . ILE A 1 186 ? 8.293 -13.306 -9.826 1.00 94.31 186 ILE A N 1
ATOM 1522 C CA . ILE A 1 186 ? 7.133 -12.570 -9.296 1.00 94.31 186 ILE A CA 1
ATOM 1523 C C . ILE A 1 186 ? 5.807 -13.139 -9.804 1.00 94.31 186 ILE A C 1
ATOM 1525 O O . ILE A 1 186 ? 4.822 -13.155 -9.070 1.00 94.31 186 ILE A O 1
ATOM 1529 N N . GLY A 1 187 ? 5.783 -13.621 -11.044 1.00 93.31 187 GLY A N 1
ATOM 1530 C CA . GLY A 1 187 ? 4.592 -14.195 -11.654 1.00 93.31 187 GLY A CA 1
ATOM 1531 C C . GLY A 1 187 ? 4.905 -15.275 -12.683 1.00 93.31 187 GLY A C 1
ATOM 1532 O O . GLY A 1 187 ? 5.990 -15.860 -12.703 1.00 93.31 187 GLY A O 1
ATOM 1533 N N . LEU A 1 188 ? 3.914 -15.543 -13.529 1.00 92.50 188 LEU A N 1
ATOM 1534 C CA . LEU A 1 188 ? 3.916 -16.603 -14.542 1.00 92.50 188 LEU A CA 1
ATOM 1535 C C . LEU A 1 188 ? 4.173 -16.074 -15.964 1.00 92.50 188 LEU A C 1
ATOM 1537 O O . LEU A 1 188 ? 4.116 -16.834 -16.930 1.00 92.50 188 LEU A O 1
ATOM 1541 N N . GLY A 1 189 ? 4.434 -14.775 -16.098 1.00 90.12 189 GLY A N 1
ATOM 1542 C CA . GLY A 1 189 ? 4.664 -14.104 -17.368 1.00 90.12 189 GLY A CA 1
ATOM 1543 C C . GLY A 1 189 ? 6.008 -14.454 -18.009 1.00 90.12 189 GLY A C 1
ATOM 1544 O O . GLY A 1 189 ? 6.943 -14.944 -17.370 1.00 90.12 189 GLY A O 1
ATOM 1545 N N . ALA A 1 190 ? 6.115 -14.159 -19.303 1.00 86.75 190 ALA A N 1
ATOM 1546 C CA . ALA A 1 190 ? 7.345 -14.354 -20.060 1.00 86.75 190 ALA A CA 1
ATOM 1547 C C . ALA A 1 190 ? 8.468 -13.424 -19.571 1.00 86.75 190 ALA A C 1
ATOM 1549 O O . ALA A 1 190 ? 8.231 -12.264 -19.223 1.00 86.75 190 ALA A O 1
ATOM 1550 N N . ARG A 1 191 ? 9.706 -13.928 -19.595 1.00 86.19 191 ARG A N 1
ATOM 1551 C CA . ARG A 1 191 ? 10.908 -13.145 -19.275 1.00 86.19 191 ARG A CA 1
ATOM 1552 C C . ARG A 1 191 ? 11.114 -12.035 -20.314 1.00 86.19 191 ARG A C 1
ATOM 1554 O O . ARG A 1 191 ? 10.689 -12.157 -21.460 1.00 86.19 191 ARG A O 1
ATOM 1561 N N . TRP A 1 192 ? 11.765 -10.946 -19.915 1.00 86.69 192 TRP A N 1
ATOM 1562 C CA . TRP A 1 192 ? 11.985 -9.781 -20.784 1.00 86.69 192 TRP A CA 1
ATOM 1563 C C . TRP A 1 192 ? 12.986 -10.020 -21.921 1.00 86.69 192 TRP A C 1
ATOM 1565 O O . TRP A 1 192 ? 12.935 -9.329 -22.932 1.00 86.69 192 TRP A O 1
ATOM 1575 N N . ASP A 1 193 ? 13.864 -11.009 -21.776 1.00 77.56 193 ASP A N 1
ATOM 1576 C CA . ASP A 1 193 ? 14.844 -11.436 -22.781 1.00 77.56 193 ASP A CA 1
ATOM 1577 C C . ASP A 1 193 ? 14.253 -12.373 -23.852 1.00 77.56 193 ASP A C 1
ATOM 1579 O O . ASP A 1 193 ? 14.912 -12.675 -24.846 1.00 77.56 193 ASP A O 1
ATOM 1583 N N . GLN A 1 194 ? 13.004 -12.816 -23.685 1.00 64.25 194 GLN A N 1
ATOM 1584 C CA . GLN A 1 194 ? 12.296 -13.644 -24.657 1.00 64.25 194 GLN A CA 1
ATOM 1585 C C . GLN A 1 194 ? 11.349 -12.775 -25.493 1.00 64.25 194 GLN A C 1
ATOM 1587 O O . GLN A 1 194 ? 10.418 -12.154 -24.968 1.00 64.25 194 GLN A O 1
ATOM 1592 N N . SER A 1 195 ? 11.572 -12.736 -26.813 1.00 46.19 195 SER A N 1
ATOM 1593 C CA . SER A 1 195 ? 10.628 -12.117 -27.749 1.00 46.19 195 SER A CA 1
ATOM 1594 C C . SER A 1 195 ? 9.246 -12.771 -27.613 1.00 46.19 195 SER A C 1
ATOM 1596 O O . SER A 1 195 ? 9.178 -13.986 -27.408 1.00 46.19 195 SER A O 1
ATOM 1598 N N . PRO A 1 196 ? 8.139 -12.011 -27.718 1.00 49.66 196 PRO A N 1
ATOM 1599 C CA . PRO A 1 196 ? 6.826 -12.628 -27.848 1.00 49.66 196 PRO A CA 1
ATOM 1600 C C . PRO A 1 196 ? 6.827 -13.472 -29.129 1.00 49.66 196 PRO A C 1
ATOM 1602 O O . PRO A 1 196 ? 7.133 -12.953 -30.203 1.00 49.66 196 PRO A O 1
ATOM 1605 N N . GLY A 1 197 ? 6.591 -14.776 -28.972 1.00 43.00 197 GLY A N 1
ATOM 1606 C CA . GLY A 1 197 ? 6.357 -15.694 -30.087 1.00 43.00 197 GLY A CA 1
ATOM 1607 C C . GLY A 1 197 ? 5.030 -15.431 -30.778 1.00 43.00 197 GLY A C 1
ATOM 1608 O O . GLY A 1 197 ? 4.146 -14.812 -30.140 1.00 43.00 197 GLY A O 1
#

Nearest PDB structures (foldseek):
  8to0-assembly1_Aa  TM=2.210E-01  e=1.959E+00  Mus musculus
  7p5j-assembly1_B  TM=3.339E-01  e=5.260E+00  Homo sapiens
  7p5m-assembly1_B  TM=2.702E-01  e=4.568E+00  Homo sapiens
  7rro-assembly1_D9  TM=1.944E-01  e=2.054E+00  Bos taurus

Solvent-accessible surface area (backbone atoms only — not comparable to full-atom values): 10676 Å² total; per-residue (Å²): 132,63,67,42,62,48,52,53,53,52,51,51,52,53,52,51,50,51,45,50,40,50,46,52,49,41,60,60,45,56,43,73,86,29,67,66,65,62,68,41,55,52,49,48,51,51,48,68,47,50,45,46,67,75,55,46,50,57,48,41,53,69,45,49,45,50,51,36,36,74,60,38,63,88,45,39,68,60,48,53,53,51,53,52,48,61,69,45,47,67,62,51,50,54,52,39,52,54,33,48,55,51,22,67,75,44,61,71,47,52,37,67,66,31,35,52,45,42,50,54,52,44,51,50,53,52,52,52,56,46,47,41,64,70,50,46,49,59,48,38,70,73,52,56,48,76,67,55,50,51,55,36,35,45,58,69,68,38,78,84,36,78,67,52,49,52,52,53,52,54,49,52,51,49,51,55,46,40,37,52,55,25,32,67,92,69,25,72,17,72,52,55,79,54,77,87,127

Mean pred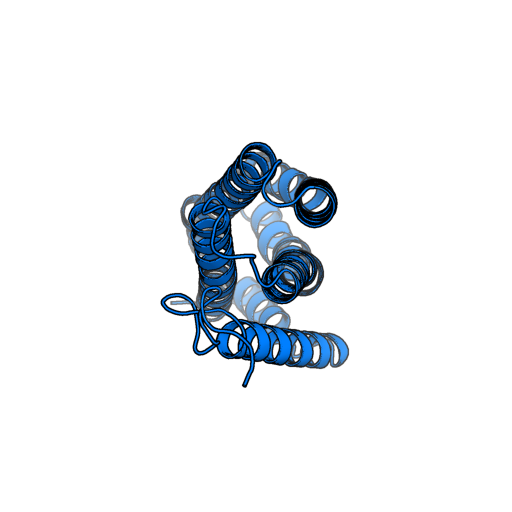icted aligned error: 3.85 Å